Protein AF-A0A3A9S8X9-F1 (afdb_monomer_lite)

Structure (mmCIF, N/CA/C/O backbone):
data_AF-A0A3A9S8X9-F1
#
_entry.id   AF-A0A3A9S8X9-F1
#
loop_
_atom_site.group_PDB
_atom_site.id
_atom_site.type_symbol
_atom_site.label_atom_id
_atom_site.label_alt_id
_atom_site.label_comp_id
_atom_site.label_asym_id
_atom_site.label_entity_id
_atom_site.label_seq_id
_atom_site.pdbx_PDB_ins_code
_atom_site.Cartn_x
_atom_site.Cartn_y
_atom_site.Cartn_z
_atom_site.occupancy
_atom_site.B_iso_or_equiv
_atom_site.auth_seq_id
_atom_site.auth_comp_id
_atom_site.auth_asym_id
_atom_site.auth_atom_id
_atom_site.pdbx_PDB_model_num
ATOM 1 N N . MET A 1 1 ? 19.622 7.138 -13.092 1.00 56.62 1 MET A N 1
ATOM 2 C CA . MET A 1 1 ? 19.606 7.509 -11.662 1.00 56.62 1 MET A CA 1
ATOM 3 C C . MET A 1 1 ? 18.808 6.441 -10.924 1.00 56.62 1 MET A C 1
ATOM 5 O O . MET A 1 1 ? 18.015 5.788 -11.594 1.00 56.62 1 MET A O 1
ATOM 9 N N . PRO A 1 2 ? 19.057 6.185 -9.627 1.00 84.38 2 PRO A N 1
ATOM 10 C CA . PRO A 1 2 ? 18.244 5.247 -8.850 1.00 84.38 2 PRO A CA 1
ATOM 11 C C . PRO A 1 2 ? 16.787 5.722 -8.802 1.00 84.38 2 PRO A C 1
ATOM 13 O O . PRO A 1 2 ? 16.548 6.923 -8.647 1.00 84.38 2 PRO A O 1
ATOM 16 N N . PHE A 1 3 ? 15.826 4.805 -8.908 1.00 91.00 3 PHE A N 1
ATOM 17 C CA . PHE A 1 3 ? 14.393 5.116 -8.982 1.00 91.00 3 PHE A CA 1
ATOM 18 C C . PHE A 1 3 ? 13.906 6.030 -7.847 1.00 91.00 3 PHE A C 1
ATOM 20 O O . PHE A 1 3 ? 13.100 6.932 -8.076 1.00 91.00 3 PHE A O 1
ATOM 27 N N . GLY A 1 4 ? 14.423 5.850 -6.626 1.00 93.75 4 GLY A N 1
ATOM 28 C CA . GLY A 1 4 ? 14.056 6.698 -5.491 1.00 93.75 4 GLY A CA 1
ATOM 29 C C . GLY A 1 4 ? 14.434 8.169 -5.667 1.00 93.75 4 GLY A C 1
ATOM 30 O O . GLY A 1 4 ? 13.670 9.042 -5.263 1.00 93.75 4 GLY A O 1
ATOM 31 N N . THR A 1 5 ? 15.570 8.463 -6.305 1.00 94.44 5 THR A N 1
ATOM 32 C CA . THR A 1 5 ? 15.981 9.844 -6.600 1.00 94.44 5 THR A CA 1
ATOM 33 C C . THR A 1 5 ? 15.062 10.484 -7.629 1.00 94.44 5 THR A C 1
ATOM 35 O O . THR A 1 5 ? 14.655 11.631 -7.455 1.00 94.44 5 THR A O 1
ATOM 38 N N . ASP A 1 6 ? 14.698 9.741 -8.674 1.00 93.81 6 ASP A N 1
ATOM 39 C CA . ASP A 1 6 ? 13.780 10.254 -9.687 1.00 93.81 6 ASP A CA 1
ATOM 40 C C . ASP A 1 6 ? 12.398 10.526 -9.068 1.00 93.81 6 ASP A C 1
ATOM 42 O O . ASP A 1 6 ? 11.810 11.578 -9.322 1.00 93.81 6 ASP A O 1
ATOM 46 N N . LEU A 1 7 ? 11.896 9.623 -8.213 1.00 95.44 7 LEU A N 1
ATOM 47 C CA . LEU A 1 7 ? 10.608 9.789 -7.532 1.00 95.44 7 LEU A CA 1
ATOM 48 C C . LEU A 1 7 ? 10.589 11.006 -6.600 1.00 95.44 7 LEU A C 1
ATOM 50 O O . LEU A 1 7 ? 9.623 11.767 -6.623 1.00 95.44 7 LEU A O 1
ATOM 54 N N . ASP A 1 8 ? 11.644 11.208 -5.810 1.00 95.69 8 ASP A N 1
ATOM 55 C CA . ASP A 1 8 ? 11.760 12.357 -4.903 1.00 95.69 8 ASP A CA 1
ATOM 56 C C . ASP A 1 8 ? 11.786 13.682 -5.675 1.00 95.69 8 ASP A C 1
ATOM 58 O O . ASP A 1 8 ? 11.037 14.603 -5.350 1.00 95.69 8 ASP A O 1
ATOM 62 N N . ASN A 1 9 ? 12.548 13.745 -6.772 1.00 94.81 9 ASN A N 1
ATOM 63 C CA . ASN A 1 9 ? 12.603 14.923 -7.638 1.00 94.81 9 ASN A CA 1
ATOM 64 C C . ASN A 1 9 ? 11.246 15.234 -8.285 1.00 94.81 9 ASN A C 1
ATOM 66 O O . ASN A 1 9 ? 10.827 16.393 -8.308 1.00 94.81 9 ASN A O 1
ATOM 70 N N . GLN A 1 10 ? 10.544 14.214 -8.794 1.00 94.62 10 GLN A N 1
ATOM 71 C CA . GLN A 1 10 ? 9.213 14.397 -9.376 1.00 94.62 10 GLN A CA 1
ATOM 72 C C . GLN A 1 10 ? 8.204 14.863 -8.324 1.00 94.62 10 GLN A C 1
ATOM 74 O O . GLN A 1 10 ? 7.463 15.814 -8.566 1.00 94.62 10 GLN A O 1
ATOM 79 N N . PHE A 1 11 ? 8.227 14.279 -7.124 1.00 95.94 11 PHE A N 1
ATOM 80 C CA . PHE A 1 11 ? 7.335 14.695 -6.045 1.00 95.94 11 PHE A CA 1
ATOM 81 C C . PHE A 1 11 ? 7.616 16.121 -5.567 1.00 95.94 11 PHE A C 1
ATOM 83 O O . PHE A 1 11 ? 6.685 16.904 -5.352 1.00 95.94 11 PHE A O 1
ATOM 90 N N . ALA A 1 12 ? 8.888 16.503 -5.451 1.00 95.56 12 ALA A N 1
ATOM 91 C CA . ALA A 1 12 ? 9.279 17.872 -5.135 1.00 95.56 12 ALA A CA 1
ATOM 92 C C . ALA A 1 12 ? 8.795 18.862 -6.209 1.00 95.56 12 ALA A C 1
ATOM 94 O O . ALA A 1 12 ? 8.231 19.904 -5.872 1.00 95.56 12 ALA A O 1
ATOM 95 N N . ALA A 1 13 ? 8.941 18.525 -7.495 1.00 94.88 13 ALA A N 1
ATOM 96 C CA . ALA A 1 13 ? 8.456 19.354 -8.596 1.00 94.88 13 ALA A CA 1
ATOM 97 C C . ALA A 1 13 ? 6.927 19.512 -8.554 1.00 94.88 13 ALA A C 1
ATOM 99 O O . ALA A 1 13 ? 6.423 20.637 -8.544 1.00 94.88 13 ALA A O 1
ATOM 100 N N . GLU A 1 14 ? 6.190 18.408 -8.427 1.00 95.44 14 GLU A N 1
ATOM 101 C CA . GLU A 1 14 ? 4.726 18.403 -8.350 1.00 95.44 14 GLU A CA 1
ATOM 102 C C . GLU A 1 14 ? 4.205 19.206 -7.151 1.00 95.44 14 GLU A C 1
ATOM 104 O O . GLU A 1 14 ? 3.240 19.967 -7.269 1.00 95.44 14 GLU A O 1
ATOM 109 N N . THR A 1 15 ? 4.863 19.095 -5.995 1.00 94.94 15 THR A N 1
ATOM 110 C CA . THR A 1 15 ? 4.429 19.780 -4.770 1.00 94.94 15 THR A CA 1
ATOM 111 C C . THR A 1 15 ? 4.855 21.244 -4.688 1.00 94.94 15 THR A C 1
ATOM 113 O O . THR A 1 15 ? 4.161 22.027 -4.038 1.00 94.94 15 THR A O 1
ATOM 116 N N . SER A 1 16 ? 5.920 21.651 -5.388 1.00 92.50 16 SER A N 1
ATOM 117 C CA . SER A 1 16 ? 6.370 23.053 -5.456 1.00 92.50 16 SER A CA 1
ATOM 118 C C . SER A 1 16 ? 5.320 23.997 -6.055 1.00 92.50 16 SER A C 1
ATOM 120 O O . SER A 1 16 ? 5.270 25.179 -5.720 1.00 92.50 16 SER A O 1
ATOM 122 N N . SER A 1 17 ? 4.442 23.454 -6.902 1.00 86.19 17 SER A N 1
ATOM 123 C CA . SER A 1 17 ? 3.351 24.181 -7.554 1.00 86.19 17 SER A CA 1
ATOM 124 C C . SER A 1 17 ? 2.089 24.314 -6.689 1.00 86.19 17 SER A C 1
ATOM 126 O O . SER A 1 17 ? 1.151 25.029 -7.054 1.00 86.19 17 SER A O 1
ATOM 128 N N . ILE A 1 18 ? 2.029 23.633 -5.536 1.00 89.88 18 ILE A N 1
ATOM 129 C CA . ILE A 1 18 ? 0.821 23.595 -4.711 1.00 89.88 18 ILE A CA 1
ATOM 130 C C . ILE A 1 18 ? 0.651 24.920 -3.966 1.00 89.88 18 ILE A C 1
ATOM 132 O O . ILE A 1 18 ? 1.405 25.261 -3.058 1.00 89.88 18 ILE A O 1
ATOM 136 N N . THR A 1 19 ? -0.430 25.625 -4.292 1.00 81.56 19 THR A N 1
ATOM 137 C CA . THR A 1 19 ? -0.820 26.878 -3.639 1.00 81.56 19 THR A CA 1
ATOM 138 C C . THR A 1 19 ? -2.080 26.722 -2.772 1.00 81.56 19 THR A C 1
ATOM 140 O O . THR A 1 19 ? -2.885 25.786 -2.912 1.00 81.56 19 THR A O 1
ATOM 143 N N . GLY A 1 20 ? -2.256 27.666 -1.842 1.00 84.19 20 GLY A N 1
ATOM 144 C CA . GLY A 1 20 ? -3.419 27.753 -0.956 1.00 84.19 20 GLY A CA 1
ATOM 145 C C . GLY A 1 20 ? -3.453 26.685 0.141 1.00 84.19 20 GLY A C 1
ATOM 146 O O . GLY A 1 20 ? -2.426 26.170 0.579 1.00 84.19 20 GLY A O 1
ATOM 147 N N . THR A 1 21 ? -4.654 26.352 0.629 1.00 85.62 21 THR A N 1
ATOM 148 C CA . THR A 1 21 ? -4.808 25.309 1.653 1.00 85.62 21 THR A CA 1
ATOM 149 C C . THR A 1 21 ? -4.432 23.943 1.084 1.00 85.62 21 THR A C 1
ATOM 151 O O . THR A 1 21 ? -5.010 23.492 0.089 1.00 85.62 21 THR A O 1
ATOM 154 N N . VAL A 1 22 ? -3.480 23.280 1.743 1.00 89.75 22 VAL A N 1
ATOM 155 C CA . VAL A 1 22 ? -3.038 21.924 1.409 1.00 89.75 22 VAL A CA 1
ATOM 156 C C . VAL A 1 22 ? -3.773 20.895 2.257 1.00 89.75 22 VAL A C 1
ATOM 158 O O . VAL A 1 22 ? -4.028 21.100 3.449 1.00 89.75 22 VAL A O 1
ATOM 161 N N . ASN A 1 23 ? -4.158 19.802 1.607 1.00 90.12 23 ASN A N 1
ATOM 162 C CA . ASN A 1 23 ? -4.849 18.668 2.197 1.00 90.12 23 ASN A CA 1
ATOM 163 C C . ASN A 1 23 ? -4.274 17.351 1.644 1.00 90.12 23 ASN A C 1
ATOM 165 O O . ASN A 1 23 ? -3.490 17.351 0.696 1.00 90.12 23 ASN A O 1
ATOM 169 N N . GLU A 1 24 ? -4.694 16.237 2.245 1.00 90.81 24 GLU A N 1
ATOM 170 C CA . GLU A 1 24 ? -4.298 14.869 1.874 1.00 90.81 24 GLU A CA 1
ATOM 171 C C . GLU A 1 24 ? -4.508 14.576 0.384 1.00 90.81 24 GLU A C 1
ATOM 173 O O . GLU A 1 24 ? -3.632 14.009 -0.261 1.00 90.81 24 GLU A O 1
ATOM 178 N N . GLN A 1 25 ? -5.630 15.026 -0.184 1.00 91.38 25 GLN A N 1
ATOM 179 C CA . GLN A 1 25 ? -5.967 14.770 -1.581 1.00 91.38 25 GLN A CA 1
ATOM 180 C C . GLN A 1 25 ? -4.977 15.424 -2.554 1.00 91.38 25 GLN A C 1
ATOM 182 O O . GLN A 1 25 ? -4.513 14.751 -3.467 1.00 91.38 25 GLN A O 1
ATOM 187 N N . LYS A 1 26 ? -4.626 16.703 -2.356 1.00 94.38 26 LYS A N 1
ATOM 188 C CA . LYS A 1 26 ? -3.677 17.407 -3.237 1.00 94.38 26 LYS A CA 1
ATOM 189 C C . LYS A 1 26 ? -2.300 16.741 -3.249 1.00 94.38 26 LYS A C 1
ATOM 191 O O . LYS A 1 26 ? -1.672 16.651 -4.298 1.00 94.38 26 LYS A O 1
ATOM 196 N N . LEU A 1 27 ? -1.835 16.284 -2.085 1.00 95.06 27 LEU A N 1
ATOM 197 C CA . LEU A 1 27 ? -0.535 15.620 -1.950 1.00 95.06 27 LEU A CA 1
ATOM 198 C C . LEU A 1 27 ? -0.560 14.207 -2.537 1.00 95.06 27 LEU A C 1
ATOM 200 O O . LEU A 1 27 ? 0.391 13.807 -3.200 1.00 95.06 27 LEU A O 1
ATOM 204 N N . PHE A 1 28 ? -1.672 13.488 -2.380 1.00 94.19 28 PHE A N 1
ATOM 205 C CA . PHE A 1 28 ? -1.874 12.214 -3.060 1.00 94.19 28 PHE A CA 1
ATOM 206 C C . PHE A 1 28 ? -1.858 12.363 -4.586 1.00 94.19 28 PHE A C 1
ATOM 208 O O . PHE A 1 28 ? -1.171 11.610 -5.264 1.00 94.19 28 PHE A O 1
ATOM 215 N N . GLU A 1 29 ? -2.566 13.354 -5.130 1.00 92.75 29 GLU A N 1
ATOM 216 C CA . GLU A 1 29 ? -2.578 13.625 -6.572 1.00 92.75 29 GLU A CA 1
ATOM 217 C C . GLU A 1 29 ? -1.191 14.038 -7.091 1.00 92.75 29 GLU A C 1
ATOM 219 O O . GLU A 1 29 ? -0.826 13.682 -8.206 1.00 92.75 29 GLU A O 1
ATOM 224 N N . ALA A 1 30 ? -0.394 14.751 -6.288 1.00 95.38 30 ALA A N 1
ATOM 225 C CA . ALA A 1 30 ? 1.002 15.033 -6.617 1.00 95.38 30 ALA A CA 1
ATOM 226 C C . ALA A 1 30 ? 1.855 13.752 -6.666 1.00 95.38 30 ALA A C 1
ATOM 228 O O . ALA A 1 30 ? 2.632 13.577 -7.602 1.00 95.38 30 ALA A O 1
ATOM 229 N N . LEU A 1 31 ? 1.685 12.831 -5.709 1.00 95.25 31 LEU A N 1
ATOM 230 C CA . LEU A 1 31 ? 2.373 11.533 -5.714 1.00 95.25 31 LEU A CA 1
ATOM 231 C C . LEU A 1 31 ? 1.985 10.688 -6.940 1.00 95.25 31 LEU A C 1
ATOM 233 O O . LEU A 1 31 ? 2.857 10.165 -7.625 1.00 95.25 31 LEU A O 1
ATOM 237 N N . ASP A 1 32 ? 0.693 10.605 -7.249 1.00 92.31 32 ASP A N 1
ATOM 238 C CA . ASP A 1 32 ? 0.144 9.907 -8.421 1.00 92.31 32 ASP A CA 1
ATOM 239 C C . ASP A 1 32 ? 0.730 10.442 -9.746 1.00 92.31 32 ASP A C 1
ATOM 241 O O . ASP A 1 32 ? 1.231 9.673 -10.576 1.00 92.31 32 ASP A O 1
ATOM 245 N N . ARG A 1 33 ? 0.783 11.773 -9.907 1.00 92.56 33 ARG A N 1
ATOM 246 C CA . ARG A 1 33 ? 1.443 12.409 -11.060 1.00 92.56 33 ARG A CA 1
ATOM 247 C C . ARG A 1 33 ? 2.949 12.172 -11.088 1.00 92.56 33 ARG A C 1
ATOM 249 O O . ARG A 1 33 ? 3.491 11.930 -12.161 1.00 92.56 33 ARG A O 1
ATOM 256 N N . SER A 1 34 ? 3.611 12.144 -9.930 1.00 93.88 34 SER A N 1
ATOM 257 C CA . SER A 1 34 ? 5.047 11.840 -9.850 1.00 93.88 34 SER A CA 1
ATOM 258 C C . SER A 1 34 ? 5.356 10.477 -10.467 1.00 93.88 34 SER A C 1
ATOM 260 O O . SER A 1 34 ? 6.220 10.376 -11.333 1.00 93.88 34 SER A O 1
ATOM 262 N N . PHE A 1 35 ? 4.599 9.437 -10.103 1.00 92.69 35 PHE A N 1
ATOM 263 C CA . PHE A 1 35 ? 4.757 8.105 -10.696 1.00 92.69 35 PHE A CA 1
ATOM 264 C C . PHE A 1 35 ? 4.401 8.059 -12.184 1.00 92.69 35 PHE A C 1
ATOM 266 O O . PHE A 1 35 ? 5.051 7.340 -12.944 1.00 92.69 35 PHE A O 1
ATOM 273 N N . SER A 1 36 ? 3.397 8.829 -12.609 1.00 89.00 36 SER A N 1
ATOM 274 C CA . SER A 1 36 ? 3.022 8.933 -14.023 1.00 89.00 36 SER A CA 1
ATOM 275 C C . SER A 1 36 ? 4.149 9.546 -14.860 1.00 89.00 36 SER A C 1
ATOM 277 O O . SER A 1 36 ? 4.469 9.033 -15.930 1.00 89.00 36 SER A O 1
ATOM 279 N N . ASN A 1 37 ? 4.803 10.592 -14.349 1.00 88.31 37 ASN A N 1
ATOM 280 C CA . ASN A 1 37 ? 5.928 11.241 -15.022 1.00 88.31 37 ASN A CA 1
ATOM 281 C C . ASN A 1 37 ? 7.162 10.328 -15.073 1.00 88.31 37 ASN A C 1
ATOM 283 O O . ASN A 1 37 ? 7.868 10.312 -16.082 1.00 88.31 37 ASN A O 1
ATOM 287 N N . LEU A 1 38 ? 7.401 9.520 -14.029 1.00 85.81 38 LEU A N 1
ATOM 288 C CA . LEU A 1 38 ? 8.499 8.544 -14.009 1.00 85.81 38 LEU A CA 1
ATOM 289 C C . LEU A 1 38 ? 8.420 7.524 -15.138 1.00 85.81 38 LEU A C 1
ATOM 291 O O . LEU A 1 38 ? 9.462 7.135 -15.663 1.00 85.81 38 LEU A O 1
ATOM 295 N N . ALA A 1 39 ? 7.211 7.125 -15.535 1.00 73.75 39 ALA A N 1
ATOM 296 C CA . ALA A 1 39 ? 7.008 6.149 -16.601 1.00 73.75 39 ALA A CA 1
ATOM 297 C C . ALA A 1 39 ? 7.667 6.561 -17.931 1.00 73.75 39 ALA A C 1
ATOM 299 O O . ALA A 1 39 ? 8.005 5.695 -18.734 1.00 73.75 39 ALA A O 1
ATOM 300 N N . ALA A 1 40 ? 7.865 7.864 -18.161 1.00 72.50 40 ALA A N 1
ATOM 301 C CA . ALA A 1 40 ? 8.489 8.389 -19.372 1.00 72.50 40 ALA A CA 1
ATOM 302 C C . ALA A 1 40 ? 10.019 8.539 -19.279 1.00 72.50 40 ALA A C 1
ATOM 304 O O . ALA A 1 40 ? 10.672 8.651 -20.316 1.00 72.50 40 ALA A O 1
ATOM 305 N N . ILE A 1 41 ? 10.592 8.585 -18.070 1.00 71.25 41 ILE A N 1
ATOM 306 C CA . ILE A 1 41 ? 11.982 9.034 -17.856 1.00 71.25 41 ILE A CA 1
ATOM 307 C C . ILE A 1 41 ? 12.866 8.039 -17.099 1.00 71.25 41 ILE A C 1
ATOM 309 O O . ILE A 1 41 ? 14.088 8.102 -17.226 1.00 71.25 41 ILE A O 1
ATOM 313 N N . SER A 1 42 ? 12.284 7.139 -16.304 1.00 69.25 42 SER A N 1
ATOM 314 C CA . SER A 1 42 ? 13.044 6.196 -15.484 1.00 69.25 42 SER A CA 1
ATOM 315 C C . SER A 1 42 ? 13.307 4.895 -16.254 1.00 69.25 42 SER A C 1
ATOM 317 O O . SER A 1 42 ? 12.422 4.426 -16.974 1.00 69.25 42 SER A O 1
ATOM 319 N N . PRO A 1 43 ? 14.489 4.262 -16.102 1.00 61.44 43 PRO A N 1
ATOM 320 C CA . PRO A 1 43 ? 14.712 2.909 -16.622 1.00 61.44 43 PRO A CA 1
ATOM 321 C C . PRO A 1 43 ? 13.757 1.888 -15.982 1.00 61.44 43 PRO A C 1
ATOM 323 O O . PRO A 1 43 ? 13.391 0.894 -16.613 1.00 61.44 43 PRO A O 1
ATOM 326 N N . THR A 1 44 ? 13.324 2.155 -14.749 1.00 70.44 44 THR A N 1
ATOM 327 C CA . THR A 1 44 ? 12.303 1.392 -14.037 1.00 70.44 44 THR A CA 1
ATOM 328 C C . THR A 1 44 ? 10.944 1.720 -14.636 1.00 70.44 44 THR A C 1
ATOM 330 O O . THR A 1 44 ? 10.391 2.806 -14.441 1.00 70.44 44 THR A O 1
ATOM 333 N N . LYS A 1 45 ? 10.391 0.774 -15.394 1.00 79.69 45 LYS A N 1
ATOM 334 C CA . LYS A 1 45 ? 9.109 0.975 -16.063 1.00 79.69 45 LYS A CA 1
ATOM 335 C C . LYS A 1 45 ? 7.979 1.018 -15.030 1.00 79.69 45 LYS A C 1
ATOM 337 O O . LYS A 1 45 ? 7.840 0.102 -14.222 1.00 79.69 45 LYS A O 1
ATOM 342 N N . CYS A 1 46 ? 7.156 2.060 -15.102 1.00 82.69 46 CYS A N 1
ATOM 343 C CA . CYS A 1 46 ? 6.014 2.278 -14.220 1.00 82.69 46 CYS A CA 1
ATOM 344 C C . CYS A 1 46 ? 4.712 2.340 -15.033 1.00 82.69 46 CYS A C 1
ATOM 346 O O . CYS A 1 46 ? 4.692 2.890 -16.136 1.00 82.69 46 CYS A O 1
ATOM 348 N N . LYS A 1 47 ? 3.611 1.811 -14.497 1.00 84.12 47 LYS A N 1
ATOM 349 C CA . LYS A 1 47 ? 2.267 1.953 -15.066 1.00 84.12 47 LYS A CA 1
ATOM 350 C C . LYS A 1 47 ? 1.279 2.340 -13.975 1.00 84.12 47 LYS A C 1
ATOM 352 O O . LYS A 1 47 ? 1.162 1.646 -12.971 1.00 84.12 47 LYS A O 1
ATOM 357 N N . VAL A 1 48 ? 0.546 3.423 -14.214 1.00 83.94 48 VAL A N 1
ATOM 358 C CA . VAL A 1 48 ? -0.543 3.884 -13.350 1.00 83.94 48 VAL A CA 1
ATOM 359 C C . VAL A 1 48 ? -1.878 3.430 -13.939 1.00 83.94 48 VAL A C 1
ATOM 361 O O . VAL A 1 48 ? -2.115 3.577 -15.141 1.00 83.94 48 VAL A O 1
ATOM 364 N N . ILE A 1 49 ? -2.733 2.857 -13.095 1.00 80.19 49 ILE A N 1
ATOM 365 C CA . ILE A 1 49 ? -4.090 2.412 -13.425 1.00 80.19 49 ILE A CA 1
ATOM 366 C C . ILE A 1 49 ? -5.043 3.045 -12.419 1.00 80.19 49 ILE A C 1
ATOM 368 O O . ILE A 1 49 ? -4.866 2.900 -11.210 1.00 80.19 49 ILE A O 1
ATOM 372 N N . HIS A 1 50 ? -6.081 3.720 -12.897 1.00 78.19 50 HIS A N 1
ATOM 373 C CA . HIS A 1 50 ? -7.105 4.286 -12.024 1.00 78.19 50 HIS A CA 1
ATOM 374 C C . HIS A 1 50 ? -8.272 3.309 -11.899 1.00 78.19 50 HIS A C 1
ATOM 376 O O . HIS A 1 50 ? -8.887 2.928 -12.891 1.00 78.19 50 HIS A O 1
ATOM 382 N N . GLY A 1 51 ? -8.553 2.886 -10.668 1.00 66.69 51 GLY A N 1
ATOM 383 C CA . GLY A 1 51 ? -9.576 1.894 -10.362 1.00 66.69 51 GLY A CA 1
ATOM 384 C C . GLY A 1 51 ? -10.923 2.505 -9.973 1.00 66.69 51 GLY A C 1
ATOM 385 O O . GLY A 1 51 ? -11.116 3.721 -9.904 1.00 66.69 51 GLY A O 1
ATOM 386 N N . ALA A 1 52 ? -11.878 1.629 -9.662 1.00 64.19 52 ALA A N 1
ATOM 387 C CA . ALA A 1 52 ? -13.172 2.009 -9.107 1.00 64.19 52 ALA A CA 1
ATOM 388 C C . ALA A 1 52 ? -13.155 1.937 -7.570 1.00 64.19 52 ALA A C 1
ATOM 390 O O . ALA A 1 52 ? -12.728 0.930 -6.996 1.00 64.19 52 ALA A O 1
ATOM 391 N N . ARG A 1 53 ? -13.714 2.957 -6.900 1.00 67.00 53 ARG A N 1
ATOM 392 C CA . AR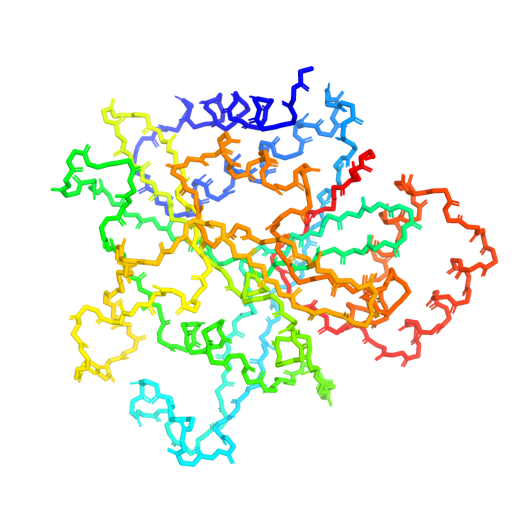G A 1 53 ? -13.892 2.996 -5.435 1.00 67.00 53 ARG A CA 1
ATOM 393 C C . ARG A 1 53 ? -14.882 1.929 -4.971 1.00 67.00 53 ARG A C 1
ATOM 395 O O . ARG A 1 53 ? -16.075 2.189 -4.829 1.00 67.00 53 ARG A O 1
ATOM 402 N N . ASN A 1 54 ? -14.403 0.710 -4.748 1.00 71.06 54 ASN A N 1
ATOM 403 C CA . ASN A 1 54 ? -15.207 -0.349 -4.153 1.00 71.06 54 ASN A CA 1
ATOM 404 C C . ASN A 1 54 ? -14.880 -0.482 -2.666 1.00 71.06 54 ASN A C 1
ATOM 406 O O . ASN A 1 54 ? -13.754 -0.255 -2.218 1.00 71.06 54 ASN A O 1
ATOM 410 N N . LEU A 1 55 ? -15.878 -0.895 -1.898 1.00 87.44 55 LEU A N 1
ATOM 411 C CA . LEU A 1 55 ? -15.702 -1.180 -0.484 1.00 87.44 55 LEU A CA 1
ATOM 412 C C . LEU A 1 55 ? -15.453 -2.673 -0.296 1.00 87.44 55 LEU A C 1
ATOM 414 O O . LEU A 1 55 ? -16.120 -3.501 -0.921 1.00 87.44 55 LEU A O 1
ATOM 418 N N . VAL A 1 56 ? -14.530 -3.000 0.597 1.00 91.31 56 VAL A N 1
ATOM 419 C CA . VAL A 1 56 ? -14.361 -4.349 1.127 1.00 91.31 56 VAL A CA 1
ATOM 420 C C . VAL A 1 56 ? -15.198 -4.504 2.388 1.00 91.31 56 VAL A C 1
ATOM 422 O O . VAL A 1 56 ? -15.430 -3.538 3.117 1.00 91.31 56 VAL A O 1
ATOM 425 N N . LYS A 1 57 ? -15.681 -5.718 2.638 1.00 93.81 57 LYS A N 1
ATOM 426 C CA . LYS A 1 57 ? -16.491 -6.076 3.801 1.00 93.81 57 LYS A CA 1
ATOM 427 C C . LYS A 1 57 ? -15.719 -7.048 4.681 1.00 93.81 57 LYS A C 1
ATOM 429 O O . LYS A 1 57 ? -15.225 -8.051 4.191 1.00 93.81 57 LYS A O 1
ATOM 434 N N . PHE A 1 58 ? -15.648 -6.793 5.978 1.00 94.25 58 PHE A N 1
ATOM 435 C CA . PHE A 1 58 ? -14.954 -7.670 6.925 1.00 94.25 58 PHE A CA 1
ATOM 436 C C . PHE A 1 58 ? -15.630 -7.620 8.293 1.00 94.25 58 PHE A C 1
ATOM 438 O O . PHE A 1 58 ? -16.401 -6.705 8.592 1.00 94.25 58 PHE A O 1
ATOM 445 N N . SER A 1 59 ? -15.381 -8.634 9.114 1.00 92.69 59 SER A N 1
ATOM 446 C CA . SER A 1 59 ? -15.952 -8.778 10.453 1.00 92.69 59 SER A CA 1
ATOM 447 C C . SER A 1 59 ? -14.911 -9.344 11.410 1.00 92.69 59 SER A C 1
ATOM 449 O O . SER A 1 59 ? -13.984 -10.039 10.990 1.00 92.69 59 SER A O 1
ATOM 451 N N . GLU A 1 60 ? -15.100 -9.105 12.703 1.00 89.19 60 GLU A N 1
ATOM 452 C CA . GLU A 1 60 ? -14.370 -9.831 13.742 1.00 89.19 60 GLU A CA 1
ATOM 453 C C . GLU A 1 60 ? -14.690 -11.328 13.611 1.00 89.19 60 GLU A C 1
ATOM 455 O O . GLU A 1 60 ? -15.856 -11.703 13.455 1.00 89.19 60 GLU A O 1
ATOM 460 N N . LYS A 1 61 ? -13.670 -12.192 13.653 1.00 77.88 61 LYS A N 1
ATOM 461 C CA . LYS A 1 61 ? -13.868 -13.654 13.664 1.00 77.88 61 LYS A CA 1
ATOM 462 C C . LYS A 1 61 ? -13.544 -14.302 15.007 1.00 77.88 61 LYS A C 1
ATOM 464 O O . LYS A 1 61 ? -13.886 -15.462 15.212 1.00 77.88 61 LYS A O 1
ATOM 469 N N . SER A 1 62 ? -12.918 -13.570 15.927 1.00 72.62 62 SER A N 1
ATOM 470 C CA . SER A 1 62 ? -12.597 -14.065 17.264 1.00 72.62 62 SER A CA 1
ATOM 471 C C . SER A 1 62 ? -12.636 -12.945 18.311 1.00 72.62 62 SER A C 1
ATOM 473 O O . SER A 1 62 ? -12.383 -11.782 17.984 1.00 72.62 62 SER A O 1
ATOM 475 N N . PRO A 1 63 ? -12.855 -13.281 19.597 1.00 72.88 63 PRO A N 1
ATOM 476 C CA . PRO A 1 63 ? -12.729 -12.327 20.701 1.00 72.88 63 PRO A CA 1
ATOM 477 C C . PRO A 1 63 ? -11.336 -11.693 20.830 1.00 72.88 63 PRO A C 1
ATOM 479 O O . PRO A 1 63 ? -11.213 -10.636 21.441 1.00 72.88 63 PRO A O 1
ATOM 482 N N . SER A 1 64 ? -10.298 -12.320 20.263 1.00 72.81 64 SER A N 1
ATOM 483 C CA . SER A 1 64 ? -8.932 -11.786 20.211 1.00 72.81 64 SER A CA 1
ATOM 484 C C . SER A 1 64 ? -8.716 -10.746 19.105 1.00 72.81 64 SER A C 1
ATOM 486 O O . SER A 1 64 ? -7.708 -10.047 19.122 1.00 72.81 64 SER A O 1
ATOM 488 N N . GLN A 1 65 ? -9.654 -10.605 18.165 1.00 75.94 65 GLN A N 1
ATOM 489 C CA . GLN A 1 65 ? -9.588 -9.661 17.050 1.00 75.94 65 GLN A CA 1
ATOM 490 C C . GLN A 1 65 ? -10.742 -8.657 17.126 1.00 75.94 65 GLN A C 1
ATOM 492 O O . GLN A 1 65 ? -11.579 -8.594 16.229 1.00 75.94 65 GLN A O 1
ATOM 497 N N . GLN A 1 66 ? -10.794 -7.860 18.195 1.00 86.62 66 GLN A N 1
ATOM 498 C CA . GLN A 1 66 ? -11.834 -6.840 18.351 1.00 86.62 66 GLN A CA 1
ATOM 499 C C . GLN A 1 66 ? -11.523 -5.574 17.551 1.00 86.62 66 GLN A C 1
ATOM 501 O O . GLN A 1 66 ? -10.439 -4.998 17.654 1.00 86.62 66 GLN A O 1
ATOM 506 N N . PHE A 1 67 ? -12.515 -5.089 16.818 1.00 91.31 67 PHE A N 1
ATOM 507 C CA . PHE A 1 67 ? -12.563 -3.761 16.257 1.00 91.31 67 PHE A CA 1
ATOM 508 C C . PHE A 1 67 ? -12.294 -2.722 17.329 1.00 91.31 67 PHE A C 1
ATOM 510 O O . PHE A 1 67 ? -12.841 -2.725 18.442 1.00 91.31 67 PHE A O 1
ATOM 517 N N . TYR A 1 68 ? -11.470 -1.761 16.934 1.00 90.19 68 TYR A N 1
ATOM 518 C CA . TYR A 1 68 ? -11.122 -0.654 17.795 1.00 90.19 68 TYR A CA 1
ATOM 519 C C . TYR A 1 68 ? -12.294 0.319 17.985 1.00 90.19 68 TYR A C 1
ATOM 521 O O . TYR A 1 68 ? -12.395 0.947 19.039 1.00 90.19 68 TYR A O 1
ATOM 529 N N . TYR A 1 69 ? -13.203 0.422 17.006 1.00 91.25 69 TYR A N 1
ATOM 530 C CA . TYR A 1 69 ? -14.447 1.172 17.162 1.00 91.25 69 TYR A CA 1
ATOM 531 C C . TYR A 1 69 ? -15.513 0.294 17.827 1.00 91.25 69 TYR A C 1
ATOM 533 O O . TYR A 1 69 ? -16.075 -0.603 17.205 1.00 91.25 69 TYR A O 1
ATOM 541 N N . ALA A 1 70 ? -15.849 0.584 19.086 1.00 89.12 70 ALA A N 1
ATOM 542 C CA . ALA A 1 70 ? -16.770 -0.243 19.869 1.00 89.12 70 ALA A CA 1
ATOM 543 C C . ALA A 1 70 ? -18.152 -0.451 19.212 1.00 89.12 70 ALA A C 1
ATOM 545 O O . ALA A 1 70 ? -18.759 -1.502 19.400 1.00 89.12 70 ALA A O 1
ATOM 546 N N . LYS A 1 71 ? -18.646 0.512 18.416 1.00 91.50 71 LYS A N 1
ATOM 547 C CA . LYS A 1 71 ? -19.950 0.394 17.731 1.00 91.50 71 LYS A CA 1
ATOM 548 C C . LYS A 1 71 ? -19.963 -0.621 16.584 1.00 91.50 71 LYS A C 1
ATOM 550 O O . LYS A 1 71 ? -21.054 -1.013 16.156 1.00 91.50 71 LYS A O 1
ATOM 555 N N . ASP A 1 72 ? -18.791 -1.013 16.097 1.00 93.44 72 ASP A N 1
ATOM 556 C CA . ASP A 1 72 ? -18.630 -1.960 14.996 1.00 93.44 72 ASP A CA 1
ATOM 557 C C . ASP A 1 72 ? -18.526 -3.414 15.475 1.00 93.44 72 ASP A C 1
ATOM 559 O O . ASP A 1 72 ? -18.696 -4.327 14.670 1.00 93.44 72 ASP A O 1
ATOM 563 N N . ARG A 1 73 ? -18.278 -3.642 16.773 1.00 90.12 73 ARG A N 1
ATOM 564 C CA . ARG A 1 73 ? -18.091 -4.981 17.353 1.00 90.12 73 ARG A CA 1
ATOM 565 C C . ARG A 1 73 ? -19.252 -5.918 17.023 1.00 90.12 73 ARG A C 1
ATOM 567 O O . ARG A 1 73 ? -20.417 -5.519 17.101 1.00 90.12 73 ARG A O 1
ATOM 574 N N . GLY A 1 74 ? -18.924 -7.153 16.648 1.00 87.69 74 GLY A N 1
ATOM 575 C CA . GLY A 1 74 ? -19.883 -8.181 16.240 1.00 87.69 74 GLY A CA 1
ATOM 576 C C . GLY A 1 74 ? -20.617 -7.915 14.919 1.00 87.69 74 GLY A C 1
ATOM 577 O O . GLY A 1 74 ? -21.572 -8.624 14.611 1.00 87.69 74 GLY A O 1
ATOM 578 N N . LYS A 1 75 ? -20.223 -6.902 14.133 1.00 91.50 75 LYS A N 1
ATOM 579 C CA . LYS A 1 75 ? -20.870 -6.557 12.855 1.00 91.50 75 LYS A CA 1
ATOM 580 C C . LYS A 1 75 ? -19.929 -6.780 11.678 1.00 91.50 75 LYS A C 1
ATOM 582 O O . LYS A 1 75 ? -18.712 -6.769 11.817 1.00 91.50 75 LYS A O 1
ATOM 587 N N . ALA A 1 76 ? -20.503 -6.920 10.488 1.00 92.88 76 ALA A N 1
ATOM 588 C CA . ALA A 1 76 ? -19.748 -6.728 9.258 1.00 92.88 76 ALA A CA 1
ATOM 589 C C . ALA A 1 76 ? -19.666 -5.227 8.949 1.00 92.88 76 ALA A C 1
ATOM 591 O O . ALA A 1 76 ? -20.694 -4.552 8.854 1.00 92.88 76 ALA A O 1
ATOM 592 N N . VAL A 1 77 ? -18.453 -4.710 8.776 1.00 94.44 77 VAL A N 1
ATOM 593 C CA . VAL A 1 77 ? -18.198 -3.317 8.396 1.00 94.44 77 VAL A CA 1
ATOM 594 C C . VAL A 1 77 ? -17.699 -3.232 6.966 1.00 94.44 77 VAL A C 1
ATOM 596 O O . VAL A 1 77 ? -17.285 -4.231 6.382 1.00 94.44 77 VAL A O 1
ATOM 599 N N . LYS A 1 78 ? -17.763 -2.024 6.400 1.00 92.94 78 LYS A N 1
ATOM 600 C CA . LYS A 1 78 ? -17.264 -1.724 5.062 1.00 92.94 78 LYS A CA 1
ATOM 601 C C . LYS A 1 78 ? -16.371 -0.487 5.086 1.00 92.94 78 LYS A C 1
ATOM 603 O O . LYS A 1 78 ? -16.738 0.512 5.712 1.00 92.94 78 LYS A O 1
ATOM 608 N N . CYS A 1 79 ? -15.243 -0.549 4.390 1.00 91.56 79 CYS A N 1
ATOM 609 C CA . CYS A 1 79 ? -14.412 0.603 4.036 1.00 91.56 79 CYS A CA 1
ATOM 610 C C . CYS A 1 79 ? -13.684 0.337 2.712 1.00 91.56 79 CYS A C 1
ATOM 612 O O . CYS A 1 79 ? -13.808 -0.747 2.143 1.00 91.56 79 CYS A O 1
ATOM 614 N N . GLU A 1 80 ? -12.990 1.342 2.185 1.00 89.19 80 GLU A N 1
ATOM 615 C CA . GLU A 1 80 ? -12.071 1.150 1.058 1.00 89.19 80 GLU A CA 1
ATOM 616 C C . GLU A 1 80 ? -10.899 0.254 1.504 1.00 89.19 80 GLU A C 1
ATOM 618 O O . GLU A 1 80 ? -10.613 0.158 2.697 1.00 89.19 80 GLU A O 1
ATOM 623 N N . LEU A 1 81 ? -10.256 -0.459 0.574 1.00 89.19 81 LEU A N 1
ATOM 624 C CA . LEU A 1 81 ? -9.097 -1.291 0.921 1.00 89.19 81 LEU A CA 1
ATOM 625 C C . LEU A 1 81 ? -7.863 -0.417 1.168 1.00 89.19 81 LEU A C 1
ATOM 627 O O . LEU A 1 81 ? -7.209 -0.567 2.194 1.00 89.19 81 LEU A O 1
ATOM 631 N N . ALA A 1 82 ? -7.578 0.500 0.244 1.00 90.31 82 ALA A N 1
ATOM 632 C CA . ALA A 1 82 ? -6.533 1.511 0.342 1.00 90.31 82 ALA A CA 1
ATOM 633 C C . ALA A 1 82 ? -6.738 2.594 -0.732 1.00 90.31 82 ALA A C 1
ATOM 635 O O . ALA A 1 82 ? -7.417 2.361 -1.738 1.00 90.31 82 ALA A O 1
ATOM 636 N N . ASP A 1 83 ? -6.100 3.752 -0.548 1.00 90.69 83 ASP A N 1
ATOM 637 C CA . ASP A 1 83 ? -6.010 4.783 -1.588 1.00 90.69 83 ASP A CA 1
ATOM 638 C C . ASP A 1 83 ? -5.144 4.310 -2.767 1.00 90.69 83 ASP A C 1
ATOM 640 O O . ASP A 1 83 ? -5.472 4.552 -3.929 1.00 90.69 83 ASP A O 1
ATOM 644 N N . LEU A 1 84 ? -4.041 3.619 -2.475 1.00 92.31 84 LEU A N 1
ATOM 645 C CA . LEU A 1 84 ? -3.051 3.218 -3.463 1.00 92.31 84 LEU A CA 1
ATOM 646 C C . LEU A 1 84 ? -2.695 1.733 -3.324 1.00 92.31 84 LEU A C 1
ATOM 648 O O . LEU A 1 84 ? -2.336 1.273 -2.243 1.00 92.31 84 LEU A O 1
ATOM 652 N N . LEU A 1 85 ? -2.757 0.997 -4.431 1.00 93.75 85 LEU A N 1
ATOM 653 C CA . LEU A 1 85 ? -2.212 -0.350 -4.559 1.00 93.75 85 LEU A CA 1
ATOM 654 C C . LEU A 1 85 ? -0.848 -0.269 -5.249 1.00 93.75 85 LEU A C 1
ATOM 656 O O . LEU A 1 85 ? -0.754 0.099 -6.415 1.00 93.75 85 LEU A O 1
ATOM 660 N N . LEU A 1 86 ? 0.215 -0.605 -4.534 1.00 95.38 86 LEU A N 1
ATOM 661 C CA . LEU A 1 86 ? 1.568 -0.668 -5.079 1.00 95.38 86 LEU A CA 1
ATOM 662 C C . LEU A 1 86 ? 1.912 -2.107 -5.412 1.00 95.38 86 LEU A C 1
ATOM 664 O O . LEU A 1 86 ? 1.745 -2.999 -4.576 1.00 95.38 86 LEU A O 1
ATOM 668 N N . ILE A 1 87 ? 2.400 -2.301 -6.631 1.00 95.62 87 ILE A N 1
ATOM 669 C CA . ILE A 1 87 ? 2.834 -3.589 -7.144 1.00 95.62 87 ILE A CA 1
ATOM 670 C C . ILE A 1 87 ? 4.247 -3.413 -7.687 1.00 95.62 87 ILE A C 1
ATOM 672 O O . ILE A 1 87 ? 4.440 -2.726 -8.686 1.00 95.62 87 ILE A O 1
ATOM 676 N N . THR A 1 88 ? 5.238 -4.029 -7.053 1.00 95.25 88 THR A N 1
ATOM 677 C CA . THR A 1 88 ? 6.575 -4.160 -7.648 1.00 95.25 88 THR A CA 1
ATOM 678 C C . THR A 1 88 ? 6.724 -5.568 -8.203 1.00 95.25 88 THR A C 1
ATOM 680 O O . THR A 1 88 ? 6.259 -6.526 -7.589 1.00 95.25 88 THR A O 1
ATOM 683 N N . VAL A 1 89 ? 7.308 -5.707 -9.388 1.00 93.38 89 VAL A N 1
ATOM 684 C CA . VAL A 1 89 ? 7.471 -7.000 -10.064 1.00 93.38 89 VAL A CA 1
ATOM 685 C C . VAL A 1 89 ? 8.888 -7.164 -10.576 1.00 93.38 89 VAL A C 1
ATOM 687 O O . VAL A 1 89 ? 9.465 -6.216 -11.105 1.00 93.38 89 VAL A O 1
ATOM 690 N N . ASP A 1 90 ? 9.402 -8.382 -10.487 1.00 88.19 90 ASP A N 1
ATOM 691 C CA . ASP A 1 90 ? 10.486 -8.864 -11.337 1.00 88.19 90 ASP A CA 1
ATOM 692 C C . ASP A 1 90 ? 9.973 -10.043 -12.191 1.00 88.19 90 ASP A C 1
ATOM 694 O O . ASP A 1 90 ? 8.764 -10.231 -12.360 1.00 88.19 90 ASP A O 1
ATOM 698 N N . ASP A 1 91 ? 10.873 -10.825 -12.785 1.00 80.56 91 ASP A N 1
ATOM 699 C CA . ASP A 1 91 ? 10.482 -11.953 -13.637 1.00 80.56 91 ASP A CA 1
ATOM 700 C C . ASP A 1 91 ? 9.982 -13.191 -12.845 1.00 80.56 91 ASP A C 1
ATOM 702 O O . ASP A 1 91 ? 9.534 -14.164 -13.454 1.00 80.56 91 ASP A O 1
ATOM 706 N N . LYS A 1 92 ? 10.049 -13.196 -11.504 1.00 82.31 92 LYS A N 1
ATOM 707 C CA . LYS A 1 92 ? 9.730 -14.351 -10.638 1.00 82.31 92 LYS A CA 1
ATOM 708 C C . LYS A 1 92 ? 8.673 -14.047 -9.580 1.00 82.31 92 LYS A C 1
ATOM 710 O O . LYS A 1 92 ? 7.767 -14.858 -9.361 1.00 82.31 92 LYS A O 1
ATOM 715 N N . GLU A 1 93 ? 8.804 -12.920 -8.895 1.00 90.25 93 GLU A N 1
ATOM 716 C CA . GLU A 1 93 ? 7.955 -12.512 -7.788 1.00 90.25 93 GLU A CA 1
ATOM 717 C C . GLU A 1 93 ? 7.262 -11.179 -8.068 1.00 90.25 93 GLU A C 1
ATOM 719 O O . GLU A 1 93 ? 7.724 -10.324 -8.826 1.00 90.25 93 GLU A O 1
ATOM 724 N N . MET A 1 94 ? 6.128 -10.997 -7.405 1.00 93.69 94 MET A N 1
ATOM 725 C CA . MET A 1 94 ? 5.501 -9.696 -7.264 1.00 93.69 94 MET A CA 1
ATOM 726 C C . MET A 1 94 ? 5.337 -9.360 -5.792 1.00 93.69 94 MET A C 1
ATOM 728 O O . MET A 1 94 ? 5.096 -10.249 -4.973 1.00 93.69 94 MET A O 1
ATOM 732 N N . ARG A 1 95 ? 5.414 -8.076 -5.449 1.00 95.94 95 ARG A N 1
ATOM 733 C CA . ARG A 1 95 ? 5.120 -7.588 -4.104 1.00 95.94 95 ARG A CA 1
ATOM 734 C C . ARG A 1 95 ? 3.936 -6.666 -4.109 1.00 95.94 95 ARG A C 1
ATOM 736 O O . ARG A 1 95 ? 3.862 -5.756 -4.926 1.00 95.94 95 ARG A O 1
ATOM 743 N N . ILE A 1 96 ? 3.029 -6.902 -3.170 1.00 95.94 96 ILE A N 1
ATOM 744 C CA . ILE A 1 96 ? 1.782 -6.154 -3.054 1.00 95.94 96 ILE A CA 1
ATOM 745 C C . ILE A 1 96 ? 1.783 -5.344 -1.759 1.00 95.94 96 ILE A C 1
ATOM 747 O O . ILE A 1 96 ? 2.009 -5.889 -0.677 1.00 95.94 96 ILE A O 1
ATOM 751 N N . CYS A 1 97 ? 1.487 -4.049 -1.870 1.00 97.25 97 CYS A N 1
ATOM 752 C CA . CYS A 1 97 ? 1.310 -3.129 -0.749 1.00 97.25 97 CYS A CA 1
ATOM 753 C C . CYS A 1 97 ? 0.035 -2.289 -0.933 1.00 97.25 97 CYS A C 1
ATOM 755 O O . CYS A 1 97 ? -0.078 -1.496 -1.865 1.00 97.25 97 CYS A O 1
ATOM 757 N N . CYS A 1 98 ? -0.912 -2.418 -0.006 1.00 96.00 98 CYS A N 1
ATOM 758 C CA . CYS A 1 98 ? -2.093 -1.568 0.118 1.00 96.00 98 CYS A CA 1
ATOM 759 C C . CYS A 1 98 ? -1.743 -0.361 1.003 1.00 96.00 98 CYS A C 1
ATOM 761 O O . CYS A 1 98 ? -1.624 -0.489 2.223 1.00 96.00 98 CYS A O 1
ATOM 763 N N . LEU A 1 99 ? -1.563 0.809 0.390 1.00 96.12 99 LEU A N 1
ATOM 764 C CA . LEU A 1 99 ? -1.119 2.039 1.041 1.00 96.12 99 LEU A CA 1
ATOM 765 C C . LEU A 1 99 ? -2.281 3.028 1.225 1.00 96.12 99 LEU A C 1
ATOM 767 O O . LEU A 1 99 ? -2.838 3.551 0.257 1.00 96.12 99 LEU A O 1
ATOM 771 N N . GLN A 1 100 ? -2.619 3.334 2.476 1.00 95.06 100 G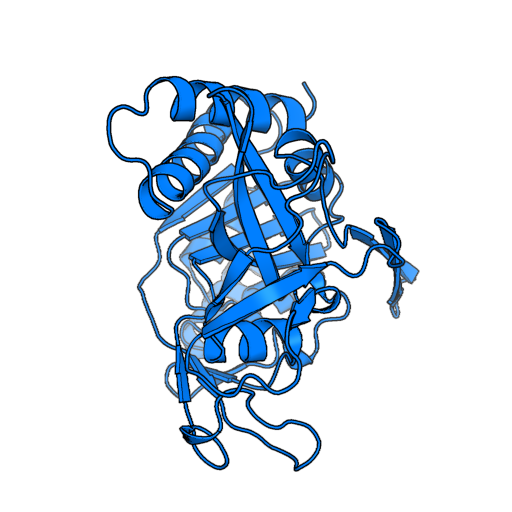LN A N 1
ATOM 772 C CA . GLN A 1 100 ? -3.538 4.420 2.808 1.00 95.06 100 GLN A CA 1
ATOM 773 C C . GLN A 1 100 ? -2.775 5.729 2.999 1.00 95.06 100 GLN A C 1
ATOM 775 O O . GLN A 1 100 ? -1.874 5.811 3.833 1.00 95.06 100 GLN A O 1
ATOM 780 N N . ASN A 1 101 ? -3.184 6.791 2.315 1.00 94.75 101 ASN A N 1
ATOM 781 C CA . ASN A 1 101 ? -2.541 8.087 2.468 1.00 94.75 101 ASN A CA 1
ATOM 782 C C . ASN A 1 101 ? -3.147 8.884 3.616 1.00 94.75 101 ASN A C 1
ATOM 784 O O . ASN A 1 101 ? -4.339 8.789 3.907 1.00 94.75 101 ASN A O 1
ATOM 788 N N . LYS A 1 102 ? -2.309 9.659 4.300 1.00 95.06 102 LYS A N 1
ATOM 789 C CA . LYS A 1 102 ? -2.664 10.571 5.387 1.00 95.06 102 LYS A CA 1
ATOM 790 C C . LYS A 1 102 ? -1.852 11.851 5.268 1.00 95.06 102 LYS A C 1
ATOM 792 O O . LYS A 1 102 ? -0.790 11.858 4.659 1.00 95.06 102 LYS A O 1
ATOM 797 N N . PHE A 1 103 ? -2.340 12.940 5.849 1.00 92.44 103 PHE A N 1
ATOM 798 C CA . PHE A 1 103 ? -1.592 14.195 5.929 1.00 92.44 103 PHE A CA 1
ATOM 799 C C . PHE A 1 103 ? -1.579 14.733 7.356 1.00 92.44 103 PHE A C 1
ATOM 801 O O . PHE A 1 103 ? -2.633 14.868 7.982 1.00 92.44 103 PHE A O 1
ATOM 808 N N . GLU A 1 104 ? -0.390 15.083 7.844 1.00 88.06 104 GLU A N 1
ATOM 809 C CA . GLU A 1 104 ? -0.193 15.776 9.114 1.00 88.06 104 GLU A CA 1
ATOM 810 C C . GLU A 1 104 ? 0.501 17.125 8.878 1.00 88.06 104 GLU A C 1
ATOM 812 O O . GLU A 1 104 ? 1.535 17.225 8.218 1.00 88.06 104 GLU A O 1
ATOM 817 N N . LYS A 1 105 ? -0.091 18.198 9.416 1.00 75.12 105 LYS A N 1
ATOM 818 C CA . LYS A 1 105 ? 0.311 19.581 9.102 1.00 75.12 105 LYS A CA 1
ATOM 819 C C . LYS A 1 105 ? 1.591 20.013 9.808 1.00 75.12 105 LYS A C 1
ATOM 821 O O . LYS A 1 105 ? 2.196 21.000 9.401 1.00 75.12 105 LYS A O 1
ATOM 826 N N . LYS A 1 106 ? 1.972 19.350 10.901 1.00 66.31 106 LYS A N 1
ATOM 827 C CA . LYS A 1 106 ? 3.149 19.718 11.692 1.00 66.31 106 LYS A CA 1
ATOM 828 C C . LYS A 1 106 ? 4.019 18.504 11.963 1.00 66.31 106 LYS A C 1
ATOM 830 O O . LYS A 1 106 ? 3.547 17.516 12.516 1.00 66.31 106 LYS A O 1
ATOM 835 N N . LYS A 1 107 ? 5.316 18.648 11.695 1.00 61.47 107 LYS A N 1
ATOM 836 C CA . LYS A 1 107 ? 6.339 17.872 12.394 1.00 61.47 107 LYS A CA 1
ATOM 837 C C . LYS A 1 107 ? 6.415 18.405 13.823 1.00 61.47 107 LYS A C 1
ATOM 839 O O . LYS A 1 107 ? 6.766 19.566 14.023 1.00 61.47 107 LYS A O 1
ATOM 844 N N . THR A 1 108 ? 5.986 17.618 14.805 1.00 51.38 108 THR A N 1
ATOM 845 C CA . THR A 1 108 ? 6.023 18.019 16.223 1.00 51.38 108 THR A CA 1
ATOM 846 C C . THR A 1 108 ? 7.427 17.967 16.821 1.00 51.38 108 THR A C 1
ATOM 848 O O . THR A 1 108 ? 7.662 18.598 17.847 1.00 51.38 108 THR A O 1
ATOM 851 N N . SER A 1 109 ? 8.370 17.293 16.167 1.00 50.34 109 SER A N 1
ATOM 852 C CA . SER A 1 109 ? 9.747 17.147 16.620 1.00 50.34 109 SER A CA 1
ATOM 853 C C . SER A 1 109 ? 10.710 17.293 15.432 1.00 50.34 109 SER A C 1
ATOM 855 O O . SER A 1 109 ? 10.357 16.995 14.290 1.00 50.34 109 SER A O 1
ATOM 857 N N . GLY A 1 110 ? 11.945 17.742 15.670 1.00 50.94 110 GLY A N 1
ATOM 858 C CA . GLY A 1 110 ? 13.010 17.803 14.653 1.00 50.94 110 GLY A CA 1
ATOM 859 C C . GLY A 1 110 ? 13.470 16.434 14.123 1.00 50.94 110 GLY A C 1
ATOM 860 O O . GLY A 1 110 ? 14.539 16.342 13.527 1.00 50.94 110 GLY A O 1
ATOM 861 N N . MET A 1 111 ? 12.706 15.362 14.357 1.00 54.41 111 MET A N 1
ATOM 862 C CA . MET A 1 111 ? 12.986 14.016 13.866 1.00 54.41 111 MET A CA 1
ATOM 863 C C . MET A 1 111 ? 12.681 13.904 12.373 1.00 54.41 111 MET A C 1
ATOM 865 O O . MET A 1 111 ? 11.886 14.668 11.840 1.00 54.41 111 MET A O 1
ATOM 869 N N . ALA A 1 112 ? 13.292 12.946 11.669 1.00 62.56 112 ALA A N 1
ATOM 870 C CA . ALA A 1 112 ? 13.031 12.699 10.246 1.00 62.56 112 ALA A CA 1
ATOM 871 C C . ALA A 1 112 ? 11.599 12.186 9.973 1.00 62.56 112 ALA A C 1
ATOM 873 O O . ALA A 1 112 ? 11.072 12.435 8.892 1.00 62.56 112 ALA A O 1
ATOM 874 N N . ILE A 1 113 ? 10.951 11.581 10.971 1.00 70.44 113 ILE A N 1
ATOM 875 C CA . ILE A 1 113 ? 9.680 10.854 10.868 1.00 70.44 113 ILE A CA 1
ATOM 876 C C . ILE A 1 113 ? 8.563 11.583 11.627 1.00 70.44 113 ILE A C 1
ATOM 878 O O . ILE A 1 113 ? 8.808 12.136 12.696 1.00 70.44 113 ILE A O 1
ATOM 882 N N . THR A 1 114 ? 7.336 11.587 11.098 1.00 70.81 114 THR A N 1
ATOM 883 C CA . THR A 1 114 ? 6.149 12.103 11.799 1.00 70.81 114 THR A CA 1
ATOM 884 C C . THR A 1 114 ? 5.852 11.313 13.076 1.00 70.81 114 THR A C 1
ATOM 886 O O . THR A 1 114 ? 5.620 10.107 13.014 1.00 70.81 114 THR A O 1
ATOM 889 N N . ASP A 1 115 ? 5.778 12.000 14.222 1.00 78.31 115 ASP A N 1
ATOM 890 C CA . ASP A 1 115 ? 5.583 11.355 15.534 1.00 78.31 115 ASP A CA 1
ATOM 891 C C . ASP A 1 115 ? 4.208 10.684 15.681 1.00 78.31 115 ASP A C 1
ATOM 893 O O . ASP A 1 115 ? 4.065 9.667 16.354 1.00 78.31 115 ASP A O 1
ATOM 897 N N . SER A 1 116 ? 3.160 11.278 15.101 1.00 90.38 116 SER A N 1
ATOM 898 C CA . SER A 1 116 ? 1.805 10.727 15.131 1.00 90.38 116 SER A CA 1
ATOM 899 C C . SER A 1 116 ? 0.930 11.315 14.032 1.00 90.38 116 SER A C 1
ATOM 901 O O . SER A 1 116 ? 1.162 12.436 13.589 1.00 90.38 116 SER A O 1
ATOM 903 N N . PHE A 1 117 ? -0.119 10.593 13.644 1.00 93.19 117 PHE A N 1
ATOM 904 C CA . PHE A 1 117 ? -1.123 11.068 12.692 1.00 93.19 117 PHE A CA 1
ATOM 905 C C . PHE A 1 117 ? -2.504 10.496 13.019 1.00 93.19 117 PHE A C 1
ATOM 907 O O . PHE A 1 117 ? -2.643 9.536 13.778 1.00 93.19 117 PHE A O 1
ATOM 914 N N . LYS A 1 118 ? -3.562 11.105 12.475 1.00 94.00 118 LYS A N 1
ATOM 915 C CA . LYS A 1 118 ? -4.942 10.639 12.673 1.00 94.00 118 LYS A CA 1
ATOM 916 C C . LYS A 1 118 ? -5.282 9.521 11.685 1.00 94.00 118 LYS A C 1
ATOM 918 O O . LYS A 1 118 ? -5.159 9.729 10.488 1.00 94.00 118 LYS A O 1
ATOM 923 N N . ALA A 1 119 ? -5.806 8.397 12.164 1.00 94.44 119 ALA A N 1
ATOM 924 C CA . ALA A 1 119 ? -6.290 7.285 11.346 1.00 94.44 119 ALA A CA 1
ATOM 925 C C . ALA A 1 119 ? -7.779 6.992 11.610 1.00 94.44 119 ALA A C 1
ATOM 927 O O . ALA A 1 119 ? -8.256 7.136 12.740 1.00 94.44 119 ALA A O 1
ATOM 928 N N . ASP A 1 120 ? -8.518 6.579 10.573 1.00 95.44 120 ASP A N 1
ATOM 929 C CA . ASP A 1 120 ? -9.845 5.965 10.732 1.00 95.44 120 ASP A CA 1
ATOM 930 C C . ASP A 1 120 ? -9.678 4.548 11.293 1.00 95.44 120 ASP A C 1
ATOM 932 O O . ASP A 1 120 ? -8.801 3.799 10.867 1.00 95.44 120 ASP A O 1
ATOM 936 N N . MET A 1 121 ? -10.500 4.185 12.271 1.00 94.06 121 MET A N 1
ATOM 937 C CA . MET A 1 121 ? -10.325 2.962 13.052 1.00 94.06 121 MET A CA 1
ATOM 938 C C . MET A 1 121 ? -10.718 1.692 12.300 1.00 94.06 121 MET A C 1
ATOM 940 O O . MET A 1 121 ? -10.201 0.628 12.636 1.00 94.06 121 MET A O 1
ATOM 944 N N . ARG A 1 122 ? -11.584 1.782 11.282 1.00 94.56 122 ARG A N 1
ATOM 945 C CA . ARG A 1 122 ? -11.889 0.640 10.406 1.00 94.56 122 ARG A CA 1
ATOM 946 C C . ARG A 1 122 ? -10.725 0.382 9.468 1.00 94.56 122 ARG A C 1
ATOM 948 O O . ARG A 1 122 ? -10.268 -0.752 9.385 1.00 94.56 122 ARG A O 1
ATOM 955 N N . GLN A 1 123 ? -10.216 1.442 8.839 1.00 94.00 123 GLN A N 1
ATOM 956 C CA . GLN A 1 123 ? -9.049 1.352 7.963 1.00 94.00 123 GLN A CA 1
ATOM 957 C C . GLN A 1 123 ? -7.819 0.863 8.732 1.00 94.00 123 GLN A C 1
ATOM 959 O O . GLN A 1 123 ? -7.098 -0.012 8.265 1.00 94.00 123 GLN A O 1
ATOM 964 N N . PHE A 1 124 ? -7.612 1.389 9.943 1.00 95.62 124 PHE A N 1
ATOM 965 C CA . PHE A 1 124 ? -6.497 0.986 10.792 1.00 95.62 124 PHE A CA 1
ATOM 966 C C . PHE A 1 124 ? -6.597 -0.474 11.213 1.00 95.62 124 PHE A C 1
ATOM 968 O O . PHE A 1 124 ? -5.615 -1.199 11.101 1.00 95.62 124 PHE A O 1
ATOM 975 N N . TYR A 1 125 ? -7.782 -0.940 11.613 1.00 95.19 125 TYR A N 1
ATOM 976 C CA . TYR A 1 125 ? -7.990 -2.358 11.893 1.00 95.19 125 TYR A CA 1
ATOM 977 C C . TYR A 1 125 ? -7.737 -3.230 10.658 1.00 95.19 125 TYR A C 1
ATOM 979 O O . TYR A 1 125 ? -7.038 -4.232 10.765 1.00 95.19 125 TYR A O 1
ATOM 987 N N . LEU A 1 126 ? -8.272 -2.855 9.491 1.00 95.25 126 LEU A N 1
ATOM 988 C CA . LEU A 1 126 ? -8.115 -3.624 8.256 1.00 95.25 126 LEU A CA 1
ATOM 989 C C . LEU A 1 126 ? -6.637 -3.829 7.899 1.00 95.25 126 LEU A C 1
ATOM 991 O O . LEU A 1 126 ? -6.228 -4.957 7.642 1.00 95.25 126 LEU A O 1
ATOM 995 N N . LEU A 1 127 ? -5.839 -2.759 7.927 1.00 95.81 127 LEU A N 1
ATOM 996 C CA . LEU A 1 127 ? -4.430 -2.813 7.530 1.00 95.81 127 LEU A CA 1
ATOM 997 C C . LEU A 1 127 ? -3.515 -3.398 8.617 1.00 95.81 127 LEU A C 1
ATOM 999 O O . LEU A 1 127 ? -2.536 -4.053 8.280 1.00 95.81 127 LEU A O 1
ATOM 1003 N N . ASN A 1 128 ? -3.821 -3.194 9.905 1.00 94.69 128 ASN A N 1
ATOM 1004 C CA . ASN A 1 128 ? -3.005 -3.699 11.018 1.00 94.69 128 ASN A CA 1
ATOM 1005 C C . ASN A 1 128 ? -3.336 -5.163 11.365 1.00 94.69 128 ASN A C 1
ATOM 1007 O O . ASN A 1 128 ? -2.450 -6.015 11.389 1.00 94.69 128 ASN A O 1
ATOM 1011 N N . VAL A 1 129 ? -4.619 -5.470 11.593 1.00 93.75 129 VAL A N 1
ATOM 1012 C CA . VAL A 1 129 ? -5.079 -6.808 12.015 1.00 93.75 129 VAL A CA 1
ATOM 1013 C C . VAL A 1 129 ? -5.162 -7.773 10.834 1.00 93.75 129 VAL A C 1
ATOM 1015 O O . VAL A 1 129 ? -5.089 -8.985 11.037 1.00 93.75 129 VAL A O 1
ATOM 1018 N N . ARG A 1 130 ? -5.281 -7.247 9.606 1.00 94.50 130 ARG A N 1
ATOM 1019 C CA . ARG A 1 130 ? -5.283 -8.018 8.355 1.00 94.50 130 ARG A CA 1
ATOM 1020 C C . ARG A 1 130 ? -6.318 -9.159 8.367 1.00 94.50 130 ARG A C 1
ATOM 1022 O O . ARG A 1 130 ? -5.972 -10.326 8.186 1.00 94.50 130 ARG A O 1
ATOM 1029 N N . PRO A 1 131 ? -7.605 -8.859 8.634 1.00 93.44 131 PRO A N 1
ATOM 1030 C CA . PRO A 1 131 ? -8.648 -9.875 8.636 1.00 93.44 131 PRO A CA 1
ATOM 1031 C C . PRO A 1 131 ? -8.887 -10.430 7.224 1.00 93.44 131 PRO A C 1
ATOM 1033 O O . PRO A 1 131 ? -8.536 -9.812 6.218 1.00 93.44 131 PRO A O 1
ATOM 1036 N N . LEU A 1 132 ? -9.593 -11.562 7.154 1.00 92.31 132 LEU A N 1
ATOM 1037 C CA . LEU A 1 132 ? -10.279 -11.943 5.919 1.00 92.31 132 LEU A CA 1
ATOM 1038 C C . LEU A 1 132 ? -11.279 -10.858 5.537 1.00 92.31 132 LEU A C 1
ATOM 1040 O O . LEU A 1 132 ? -12.012 -10.357 6.396 1.00 92.31 132 LEU A O 1
ATOM 1044 N N . TYR A 1 133 ? -11.358 -10.564 4.248 1.00 91.94 133 TYR A N 1
ATOM 1045 C CA . TYR A 1 133 ? -12.318 -9.611 3.725 1.00 91.94 133 TYR A CA 1
ATOM 1046 C C . TYR A 1 133 ? -13.000 -10.156 2.473 1.00 91.94 133 TYR A C 1
ATOM 1048 O O . TYR A 1 133 ? -12.510 -11.059 1.803 1.00 91.94 133 TYR A O 1
ATOM 1056 N N . GLU A 1 134 ? -14.174 -9.612 2.191 1.00 90.00 134 GLU A N 1
ATOM 1057 C CA . GLU A 1 134 ? -15.027 -9.964 1.068 1.00 90.00 134 GLU A CA 1
ATOM 1058 C C . GLU A 1 134 ? -15.163 -8.751 0.140 1.00 90.00 134 GLU A C 1
ATOM 1060 O O . GLU A 1 134 ? -15.397 -7.627 0.597 1.00 90.00 134 GLU A O 1
ATOM 1065 N N . ARG A 1 135 ? -15.081 -8.971 -1.172 1.00 82.81 135 ARG A N 1
ATOM 1066 C CA . ARG A 1 135 ? -15.432 -7.987 -2.200 1.00 82.81 135 ARG A CA 1
ATOM 1067 C C . ARG A 1 135 ? -16.329 -8.656 -3.231 1.00 82.81 135 ARG A C 1
ATOM 1069 O O . ARG A 1 135 ? -15.985 -9.705 -3.754 1.00 82.81 135 ARG A O 1
ATOM 1076 N N . LYS A 1 136 ? -17.475 -8.039 -3.541 1.00 80.44 136 LYS A N 1
ATOM 1077 C CA . LYS A 1 136 ? -18.440 -8.562 -4.532 1.00 80.44 136 LYS A CA 1
ATOM 1078 C C . LYS A 1 136 ? -18.801 -10.050 -4.303 1.00 80.44 136 LYS A C 1
ATOM 1080 O O . LYS A 1 136 ? -18.981 -10.791 -5.258 1.00 80.44 136 LYS A O 1
ATOM 1085 N N . GLY A 1 137 ? -18.899 -10.487 -3.043 1.00 80.94 137 GLY A N 1
ATOM 1086 C CA . GLY A 1 137 ? -19.202 -11.880 -2.686 1.00 80.94 137 GLY A CA 1
ATOM 1087 C C . GLY A 1 137 ? -18.004 -12.839 -2.687 1.00 80.94 137 GLY A C 1
ATOM 1088 O O . GLY A 1 137 ? -18.166 -13.990 -2.296 1.00 80.94 137 GLY A O 1
ATOM 1089 N N . ILE A 1 138 ? -16.808 -12.383 -3.071 1.00 82.19 138 ILE A N 1
ATOM 1090 C CA . ILE A 1 138 ? -15.582 -13.190 -3.109 1.00 82.19 138 ILE A CA 1
ATOM 1091 C C . ILE A 1 138 ? -14.755 -12.896 -1.862 1.00 82.19 138 ILE A C 1
ATOM 1093 O O . ILE A 1 138 ? -14.484 -11.736 -1.555 1.00 82.19 138 ILE A O 1
ATOM 1097 N N . THR A 1 139 ? -14.355 -13.943 -1.141 1.00 88.06 139 THR A N 1
ATOM 1098 C CA . THR A 1 139 ? -13.449 -13.825 0.011 1.00 88.06 139 THR A CA 1
ATOM 1099 C C . THR A 1 139 ? -12.003 -13.814 -0.472 1.00 88.06 139 THR A C 1
ATOM 1101 O O . THR A 1 139 ? -11.623 -14.693 -1.236 1.00 88.06 139 THR A O 1
ATOM 1104 N N . SER A 1 140 ? -11.209 -12.852 -0.005 1.00 87.00 140 SER A N 1
ATOM 1105 C CA . SER A 1 140 ? -9.772 -12.753 -0.274 1.00 87.00 140 SER A CA 1
ATOM 1106 C C . SER A 1 140 ? -8.968 -12.946 1.008 1.00 87.00 140 SER A C 1
ATOM 1108 O O . SER A 1 140 ? -9.353 -12.482 2.093 1.00 87.00 140 SER A O 1
ATOM 1110 N N . ASN A 1 141 ? -7.824 -13.610 0.853 1.00 90.25 141 ASN A N 1
ATOM 1111 C CA . ASN A 1 141 ? -6.854 -13.818 1.918 1.00 90.25 141 ASN A CA 1
ATOM 1112 C C . ASN A 1 141 ? -5.624 -12.910 1.782 1.00 90.25 141 ASN A C 1
ATOM 1114 O O . ASN A 1 141 ? -4.759 -12.968 2.652 1.00 90.25 141 ASN A O 1
ATOM 1118 N N . LEU A 1 142 ? -5.559 -12.054 0.754 1.00 90.81 142 LEU A N 1
ATOM 1119 C CA . LEU A 1 142 ? -4.404 -11.210 0.428 1.00 90.81 142 LEU A CA 1
ATOM 1120 C C . LEU A 1 142 ? -3.749 -10.546 1.649 1.00 90.81 142 LEU A C 1
ATOM 1122 O O . LEU A 1 142 ? -2.533 -10.586 1.793 1.00 90.81 142 LEU A O 1
ATOM 1126 N N . LEU A 1 143 ? -4.546 -9.933 2.532 1.00 93.50 143 LEU A N 1
ATOM 1127 C CA . LEU A 1 143 ? -4.012 -9.300 3.741 1.00 93.50 143 LEU A CA 1
ATOM 1128 C C . LEU A 1 143 ? -3.636 -10.334 4.807 1.00 93.50 143 LEU A C 1
ATOM 1130 O O . LEU A 1 143 ? -2.580 -10.222 5.427 1.00 93.50 143 LEU A O 1
ATOM 1134 N N . LYS A 1 144 ? -4.512 -11.315 5.043 1.00 93.06 144 LYS A N 1
ATOM 1135 C CA . LYS A 1 144 ? -4.391 -12.272 6.146 1.00 93.06 144 LYS A CA 1
ATOM 1136 C C . LYS A 1 144 ? -3.177 -13.185 6.003 1.00 93.06 144 LYS A C 1
ATOM 1138 O O . LYS A 1 144 ? -2.477 -13.407 6.987 1.00 93.06 144 LYS A O 1
ATOM 1143 N N . ASP A 1 145 ? -2.953 -13.699 4.800 1.00 93.69 145 ASP A N 1
ATOM 1144 C CA . ASP A 1 145 ? -1.915 -14.694 4.522 1.00 93.69 145 ASP A CA 1
ATOM 1145 C C . ASP A 1 145 ? -0.586 -14.029 4.108 1.00 93.69 145 ASP A C 1
ATOM 1147 O O . ASP A 1 145 ? 0.382 -14.704 3.763 1.00 93.69 145 ASP A O 1
ATOM 1151 N N . ALA A 1 146 ? -0.513 -12.694 4.168 1.00 95.31 146 ALA A N 1
ATOM 1152 C CA . ALA A 1 146 ? 0.688 -11.942 3.847 1.00 95.31 146 ALA A CA 1
ATOM 1153 C C . ALA A 1 146 ? 1.838 -12.243 4.815 1.00 95.31 146 ALA A C 1
ATOM 1155 O O . ALA A 1 146 ? 1.736 -12.034 6.031 1.00 95.31 146 ALA A O 1
ATOM 1156 N N . ILE A 1 147 ? 2.971 -12.634 4.235 1.00 95.69 147 ILE A N 1
ATOM 1157 C CA . ILE A 1 147 ? 4.230 -12.902 4.934 1.00 95.69 147 ILE A CA 1
ATOM 1158 C C . ILE A 1 147 ? 4.773 -11.606 5.545 1.00 95.69 147 ILE A C 1
ATOM 1160 O O . ILE A 1 147 ? 5.130 -11.571 6.722 1.00 95.69 147 ILE A O 1
ATOM 1164 N N . CYS A 1 148 ? 4.806 -10.536 4.749 1.00 97.00 148 CYS A N 1
ATOM 1165 C CA . CYS A 1 148 ? 5.358 -9.247 5.151 1.00 97.00 148 CYS A CA 1
ATOM 1166 C C . CYS A 1 148 ? 4.218 -8.288 5.563 1.00 97.00 148 CYS A C 1
ATOM 1168 O O . CYS A 1 148 ? 3.291 -8.066 4.772 1.00 97.00 148 CYS A O 1
ATOM 1170 N N . PRO A 1 149 ? 4.236 -7.718 6.786 1.00 96.31 149 PRO A N 1
ATOM 1171 C CA . PRO A 1 149 ? 3.193 -6.810 7.272 1.00 96.31 149 PRO A CA 1
ATOM 1172 C C . PRO A 1 149 ? 2.932 -5.566 6.408 1.00 96.31 149 PRO A C 1
ATOM 1174 O O . PRO A 1 149 ? 1.815 -5.055 6.407 1.00 96.31 149 PRO A O 1
ATOM 1177 N N . SER A 1 150 ? 3.919 -5.119 5.630 1.00 96.81 150 SER A N 1
ATOM 1178 C CA . SER A 1 150 ? 3.853 -4.011 4.664 1.00 96.81 150 SER A CA 1
ATOM 1179 C C . SER A 1 150 ? 2.785 -4.162 3.584 1.00 96.81 150 SER A C 1
ATOM 1181 O O . SER A 1 150 ? 2.485 -3.183 2.898 1.00 96.81 150 SER A O 1
ATOM 1183 N N . VAL A 1 151 ? 2.150 -5.336 3.454 1.00 97.31 151 VAL A N 1
ATOM 1184 C CA . VAL A 1 151 ? 0.923 -5.479 2.656 1.00 97.31 151 VAL A CA 1
ATOM 1185 C C . VAL 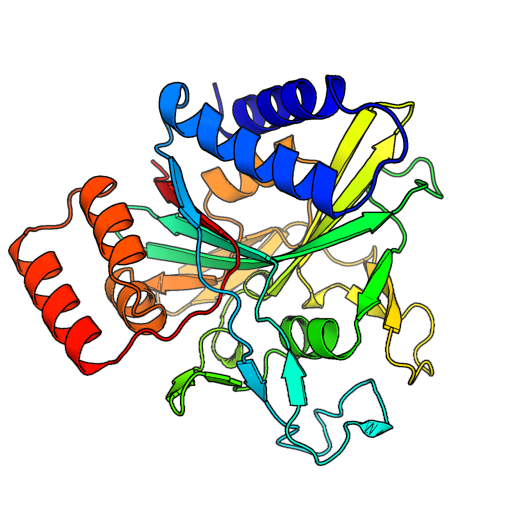A 1 151 ? -0.146 -4.457 3.056 1.00 97.31 151 VAL A C 1
ATOM 1187 O O . VAL A 1 151 ? -0.937 -4.056 2.212 1.00 97.31 151 VAL A O 1
ATOM 1190 N N . GLY A 1 152 ? -0.180 -4.031 4.324 1.00 97.56 152 GLY A N 1
ATOM 1191 C CA . GLY A 1 152 ? -1.054 -2.976 4.818 1.00 97.56 152 GLY A CA 1
ATOM 1192 C C . GLY A 1 152 ? -0.226 -1.846 5.407 1.00 97.56 152 GLY A C 1
ATOM 1193 O O . GLY A 1 152 ? 0.444 -2.032 6.419 1.00 97.56 152 GLY A O 1
ATOM 1194 N N . SER A 1 153 ? -0.281 -0.670 4.788 1.00 97.81 153 SER A N 1
ATOM 1195 C CA . SER A 1 153 ? 0.651 0.418 5.086 1.00 97.81 153 SER A CA 1
ATOM 1196 C C . SER A 1 153 ? -0.001 1.798 5.029 1.00 97.81 153 SER A C 1
ATOM 1198 O O . SER A 1 153 ? -1.096 1.980 4.495 1.00 97.81 153 SER A O 1
ATOM 1200 N N . TYR A 1 154 ? 0.705 2.790 5.564 1.00 97.75 154 TYR A N 1
ATOM 1201 C CA . TYR A 1 154 ? 0.344 4.200 5.533 1.00 97.75 154 TYR A CA 1
ATOM 1202 C C . TYR A 1 154 ? 1.439 5.045 4.885 1.00 97.75 154 TYR A C 1
ATOM 1204 O O . TYR A 1 154 ? 2.606 4.940 5.257 1.00 97.75 154 TYR A O 1
ATOM 1212 N N . GLY A 1 155 ? 1.041 5.918 3.961 1.00 96.94 155 GLY A N 1
ATOM 1213 C CA . GLY A 1 155 ? 1.847 7.036 3.477 1.00 96.94 155 GLY A CA 1
ATOM 1214 C C . GLY A 1 155 ? 1.410 8.305 4.200 1.00 96.94 155 GLY A C 1
ATOM 1215 O O . GLY A 1 155 ? 0.269 8.733 4.059 1.00 96.94 155 GLY A O 1
ATOM 1216 N N . VAL A 1 156 ? 2.270 8.894 5.022 1.00 95.75 156 VAL A N 1
ATOM 1217 C CA . VAL A 1 156 ? 1.949 10.063 5.845 1.00 95.75 156 VAL A CA 1
ATOM 1218 C C . VAL A 1 156 ? 2.692 11.264 5.296 1.00 95.75 156 VAL A C 1
ATOM 1220 O O . VAL A 1 156 ? 3.885 11.450 5.533 1.00 95.75 156 VAL A O 1
ATOM 1223 N N . PHE A 1 157 ? 1.974 12.090 4.548 1.00 95.12 157 PHE A N 1
ATOM 1224 C CA . PHE A 1 157 ? 2.500 13.348 4.066 1.00 95.12 157 PHE A CA 1
ATOM 1225 C C . PHE A 1 157 ? 2.714 14.331 5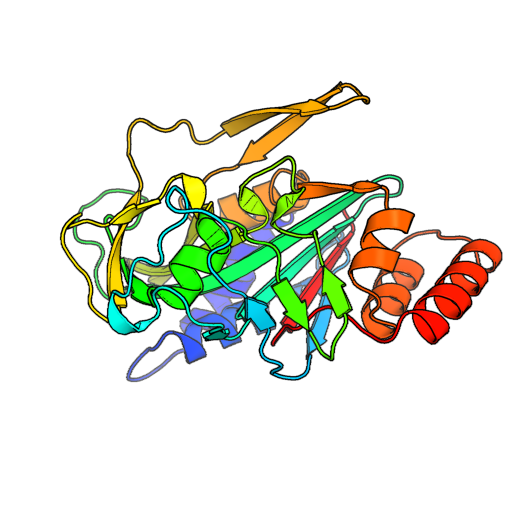.217 1.00 95.12 157 PHE A C 1
ATOM 1227 O O . PHE A 1 157 ? 1.898 14.421 6.141 1.00 95.12 157 PHE A O 1
ATOM 1234 N N . TYR A 1 158 ? 3.773 15.123 5.114 1.00 91.12 158 TYR A N 1
ATOM 1235 C CA . TYR A 1 158 ? 4.081 16.198 6.047 1.00 91.12 158 TYR A CA 1
ATOM 1236 C C . TYR A 1 158 ? 4.727 17.378 5.326 1.00 91.12 158 TYR A C 1
ATOM 1238 O O . TYR A 1 158 ? 5.254 17.239 4.223 1.00 91.12 158 TYR A O 1
ATOM 1246 N N . SER A 1 159 ? 4.703 18.549 5.965 1.00 87.94 159 SER A N 1
ATOM 1247 C CA . SER A 1 159 ? 5.491 19.705 5.533 1.00 87.94 159 SER A CA 1
ATOM 1248 C C . SER A 1 159 ? 6.6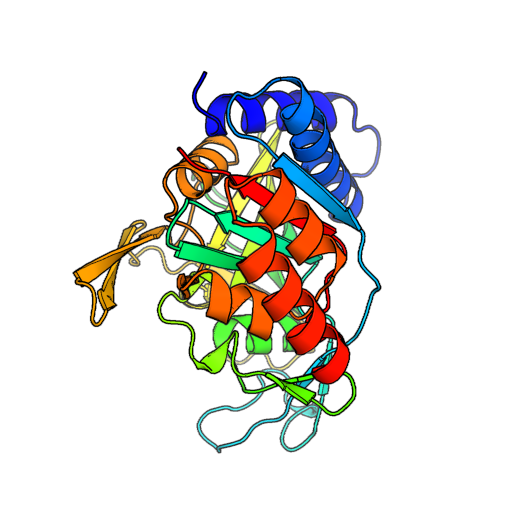64 19.942 6.479 1.00 87.94 159 SER A C 1
ATOM 1250 O O . SER A 1 159 ? 6.469 19.994 7.697 1.00 87.94 159 SER A O 1
ATOM 1252 N N . ASN A 1 160 ? 7.856 20.152 5.931 1.00 81.31 160 ASN A N 1
ATOM 1253 C CA . ASN A 1 160 ? 9.038 20.592 6.661 1.00 81.31 160 ASN A CA 1
ATOM 1254 C C . ASN A 1 160 ? 9.580 21.871 6.014 1.00 81.31 160 ASN A C 1
ATOM 1256 O O . ASN A 1 160 ? 9.981 21.849 4.854 1.00 81.31 160 ASN A O 1
ATOM 1260 N N . SER A 1 161 ? 9.556 22.987 6.746 1.00 79.69 161 SER A N 1
ATOM 1261 C CA . SER A 1 161 ? 10.006 24.299 6.248 1.00 79.69 161 SER A CA 1
ATOM 1262 C C . SER A 1 161 ? 9.411 24.697 4.884 1.00 79.69 161 SER A C 1
ATOM 1264 O O . SER A 1 161 ? 10.091 25.281 4.049 1.00 79.69 161 SER A O 1
ATOM 1266 N N . GLY A 1 162 ? 8.138 24.362 4.646 1.00 81.50 162 GLY A N 1
ATOM 1267 C CA . GLY A 1 162 ? 7.423 24.674 3.402 1.00 81.50 162 GLY A CA 1
ATOM 1268 C C . GLY A 1 162 ? 7.564 23.638 2.281 1.00 81.50 162 GLY A C 1
ATOM 1269 O O . GLY A 1 162 ? 6.747 23.652 1.367 1.00 81.50 162 GLY A O 1
ATOM 1270 N N . ALA A 1 163 ? 8.514 22.703 2.371 1.00 88.38 163 ALA A N 1
ATOM 1271 C CA . ALA A 1 163 ? 8.624 21.579 1.443 1.00 88.38 163 ALA A CA 1
ATOM 1272 C C . ALA A 1 163 ? 7.764 20.395 1.909 1.00 88.38 163 ALA A C 1
ATOM 1274 O O . ALA A 1 163 ? 7.695 20.109 3.109 1.00 88.38 163 ALA A O 1
ATOM 1275 N N . TYR A 1 164 ? 7.127 19.695 0.970 1.00 92.44 164 TYR A N 1
ATOM 1276 C CA . TYR A 1 164 ? 6.331 18.504 1.263 1.00 92.44 164 TYR A CA 1
ATOM 1277 C C . TYR A 1 164 ? 7.149 17.231 1.075 1.00 92.44 164 TYR A C 1
ATOM 1279 O O . TYR A 1 164 ? 7.981 17.133 0.179 1.00 92.44 164 TYR A O 1
ATOM 1287 N N . ASN A 1 165 ? 6.903 16.244 1.929 1.00 93.06 165 ASN A N 1
ATOM 1288 C CA . ASN A 1 165 ? 7.480 14.909 1.811 1.00 93.06 165 ASN A CA 1
ATOM 1289 C C . ASN A 1 165 ? 6.508 13.873 2.413 1.00 93.06 165 ASN A C 1
ATOM 1291 O O . ASN A 1 165 ? 5.415 14.238 2.858 1.00 93.06 165 ASN A O 1
ATOM 1295 N N . MET A 1 166 ? 6.880 12.595 2.414 1.00 95.19 166 MET A N 1
ATOM 1296 C CA . MET A 1 166 ? 6.059 11.490 2.899 1.00 95.19 166 MET A CA 1
ATOM 1297 C C . MET A 1 166 ? 6.890 10.514 3.730 1.00 95.19 166 MET A C 1
ATOM 1299 O O . MET A 1 166 ? 7.912 10.015 3.269 1.00 95.19 166 MET A O 1
ATOM 1303 N N . ASN A 1 167 ? 6.414 10.194 4.932 1.00 94.50 167 ASN A N 1
ATOM 1304 C CA . ASN A 1 167 ? 6.856 9.004 5.649 1.00 94.50 167 ASN A CA 1
ATOM 1305 C C . ASN A 1 167 ? 6.045 7.798 5.195 1.00 94.50 167 ASN A C 1
ATOM 1307 O O . ASN A 1 167 ? 4.839 7.904 4.989 1.00 94.50 167 ASN A O 1
ATOM 1311 N N . TYR A 1 168 ? 6.681 6.641 5.093 1.00 96.62 168 TYR A N 1
ATOM 1312 C CA . TYR A 1 168 ? 5.978 5.376 4.918 1.00 96.62 168 TYR A CA 1
ATOM 1313 C C . TYR A 1 168 ? 6.047 4.568 6.215 1.00 96.62 168 TYR A C 1
ATOM 1315 O O . TYR A 1 168 ? 7.079 4.566 6.886 1.00 96.62 168 TYR A O 1
ATOM 1323 N N . HIS A 1 169 ? 4.960 3.878 6.558 1.00 96.69 169 HIS A N 1
ATOM 1324 C CA . HIS A 1 169 ? 4.864 3.003 7.724 1.00 96.69 169 HIS A CA 1
ATOM 1325 C C . HIS A 1 169 ? 4.034 1.761 7.407 1.00 96.69 169 HIS A C 1
ATOM 1327 O O . HIS A 1 169 ? 2.875 1.883 7.014 1.00 96.69 169 HIS A O 1
ATOM 1333 N N . SER A 1 170 ? 4.566 0.576 7.684 1.00 97.00 170 SER A N 1
ATOM 1334 C CA . SER A 1 170 ? 3.751 -0.630 7.826 1.00 97.00 170 SER A CA 1
ATOM 1335 C C . SER A 1 170 ? 2.738 -0.426 8.954 1.00 97.00 170 SER A C 1
ATOM 1337 O O . SER A 1 170 ? 3.053 0.151 9.996 1.00 97.00 170 SER A O 1
ATOM 1339 N N . ALA A 1 171 ? 1.495 -0.864 8.770 1.00 96.81 171 ALA A N 1
ATOM 1340 C CA . ALA A 1 171 ? 0.452 -0.638 9.763 1.00 96.81 171 ALA A CA 1
ATOM 1341 C C . ALA A 1 171 ? 0.720 -1.396 11.072 1.00 96.81 171 ALA A C 1
ATOM 1343 O O . ALA A 1 171 ? 0.287 -0.934 12.126 1.00 96.81 171 ALA A O 1
ATOM 1344 N N . GLU A 1 172 ? 1.434 -2.525 11.018 1.00 95.50 172 GLU A N 1
ATOM 1345 C CA . GLU A 1 172 ? 1.747 -3.382 12.173 1.00 95.50 172 GLU A CA 1
ATOM 1346 C C . GLU A 1 172 ? 2.608 -2.677 13.227 1.00 95.50 172 GLU A C 1
ATOM 1348 O O . GLU A 1 172 ? 2.370 -2.848 14.420 1.00 95.50 172 GLU A O 1
ATOM 1353 N N . ILE A 1 173 ? 3.531 -1.808 12.808 1.00 95.38 173 ILE A N 1
ATOM 1354 C CA . ILE A 1 173 ? 4.437 -1.097 13.726 1.00 95.38 173 ILE A CA 1
ATOM 1355 C C . ILE A 1 173 ? 3.795 0.132 14.384 1.00 95.38 173 ILE A C 1
ATOM 1357 O O . ILE A 1 173 ? 4.441 0.850 15.158 1.00 95.38 173 ILE A O 1
ATOM 1361 N N . LEU A 1 174 ? 2.538 0.418 14.039 1.00 95.50 174 LEU A N 1
ATOM 1362 C CA . LEU A 1 174 ? 1.785 1.547 14.557 1.00 95.50 174 LEU A CA 1
ATOM 1363 C C . LEU A 1 174 ? 0.933 1.127 15.750 1.00 95.50 174 LEU A C 1
ATOM 1365 O O . LEU A 1 174 ? 0.347 0.048 15.799 1.00 95.50 174 LEU A O 1
ATOM 1369 N N . SER A 1 175 ? 0.801 2.033 16.708 1.00 94.19 175 SER A N 1
ATOM 1370 C CA . SER A 1 175 ? -0.038 1.855 17.887 1.00 94.19 175 SER A CA 1
ATOM 1371 C C . SER A 1 175 ? -0.863 3.101 18.155 1.00 94.19 175 SER A C 1
ATOM 1373 O O . SER A 1 175 ? -0.466 4.224 17.844 1.00 94.19 175 SER A O 1
ATOM 1375 N N . LYS A 1 176 ? -2.042 2.919 18.755 1.00 93.75 176 LYS A N 1
ATOM 1376 C CA . LYS A 1 176 ? -2.868 4.047 19.197 1.00 93.75 176 LYS A CA 1
ATOM 1377 C C . LYS A 1 176 ? -2.095 4.845 20.245 1.00 93.75 176 LYS A C 1
ATOM 1379 O O . LYS A 1 176 ? -1.628 4.273 21.224 1.00 93.75 176 LYS A O 1
ATOM 1384 N N . VAL A 1 177 ? -2.045 6.167 20.090 1.00 91.62 177 VAL A N 1
ATOM 1385 C CA . VAL A 1 177 ? -1.480 7.073 21.109 1.00 91.62 177 VAL A CA 1
ATOM 1386 C C . VAL A 1 177 ? -2.216 6.911 22.437 1.00 91.62 177 VAL A C 1
ATOM 1388 O O . VAL A 1 177 ? -1.588 6.869 23.486 1.00 91.62 177 VAL A O 1
ATOM 1391 N N . ASN A 1 178 ? -3.543 6.769 22.391 1.00 90.44 178 ASN A N 1
ATOM 1392 C CA . ASN A 1 178 ? -4.340 6.418 23.558 1.00 90.44 178 ASN A CA 1
ATOM 1393 C C . ASN A 1 178 ? -5.015 5.044 23.348 1.00 90.44 178 ASN A C 1
ATOM 1395 O O . ASN A 1 178 ? -5.988 4.953 22.582 1.00 90.44 178 ASN A O 1
ATOM 1399 N N . PRO A 1 179 ? -4.553 3.985 24.046 1.00 87.31 179 PRO A N 1
ATOM 1400 C CA . PRO A 1 179 ? -5.085 2.628 23.925 1.00 87.31 179 PRO A CA 1
ATOM 1401 C C . PRO A 1 179 ? -6.585 2.501 24.213 1.00 87.31 179 PRO A C 1
ATOM 1403 O O . PRO A 1 179 ? -7.238 1.623 23.646 1.00 87.31 179 PRO A O 1
ATOM 1406 N N . THR A 1 180 ? -7.161 3.390 25.027 1.00 88.81 180 THR A N 1
ATOM 1407 C CA . THR A 1 180 ? -8.582 3.344 25.408 1.00 88.81 180 THR A CA 1
ATOM 1408 C C . THR A 1 180 ? -9.494 4.088 24.435 1.00 88.81 180 THR A C 1
ATOM 1410 O O . THR A 1 180 ? -10.713 4.046 24.582 1.00 88.81 180 THR A O 1
ATOM 1413 N N . THR A 1 181 ? -8.944 4.735 23.398 1.00 89.75 181 THR A N 1
ATOM 1414 C CA . THR A 1 181 ? -9.768 5.399 22.380 1.00 89.75 181 THR A CA 1
ATOM 1415 C C . THR A 1 181 ? -10.592 4.370 21.611 1.00 89.75 181 THR A C 1
ATOM 1417 O O . THR A 1 181 ? -10.038 3.456 20.991 1.00 89.75 181 THR A O 1
ATOM 1420 N N . THR A 1 182 ? -11.911 4.570 21.628 1.00 87.38 182 THR A N 1
ATOM 1421 C CA . THR A 1 182 ? -12.922 3.732 20.964 1.00 87.38 182 THR A CA 1
ATOM 1422 C C . THR A 1 182 ? -13.766 4.511 19.953 1.00 87.38 182 THR A C 1
ATOM 1424 O O . THR A 1 182 ? -14.841 4.060 19.577 1.00 87.38 182 THR A O 1
ATOM 1427 N N . GLY A 1 183 ? -13.329 5.701 19.530 1.00 90.75 183 GLY A N 1
ATOM 1428 C CA . GLY A 1 183 ? -14.029 6.513 18.528 1.00 90.75 183 GLY A CA 1
ATOM 1429 C C . GLY A 1 183 ? -13.881 5.982 17.096 1.00 90.75 183 GLY A C 1
ATOM 1430 O O . GLY A 1 183 ? -13.201 4.992 16.853 1.00 90.75 183 GLY A O 1
ATOM 1431 N N . ARG A 1 184 ? -14.483 6.685 16.125 1.00 91.94 184 ARG A N 1
ATOM 1432 C CA . ARG A 1 184 ? -14.341 6.378 14.685 1.00 91.94 184 ARG A CA 1
ATOM 1433 C C . ARG A 1 184 ? -12.919 6.621 14.160 1.00 91.94 184 ARG A C 1
ATOM 1435 O O . ARG A 1 184 ? -12.505 5.996 13.195 1.00 91.94 184 ARG A O 1
ATOM 1442 N N . ALA A 1 185 ? -12.175 7.522 14.791 1.00 93.19 185 ALA A N 1
ATOM 1443 C CA . ALA A 1 185 ? -10.795 7.834 14.444 1.00 93.19 185 ALA A CA 1
ATOM 1444 C C . ALA A 1 185 ? -9.956 8.008 15.713 1.00 93.19 185 ALA A C 1
ATOM 1446 O O . ALA A 1 185 ? -10.489 8.386 16.758 1.00 93.19 185 ALA A O 1
ATOM 1447 N N . CYS A 1 186 ? -8.649 7.776 15.615 1.00 93.38 186 CYS A N 1
ATOM 1448 C CA . CYS A 1 186 ? -7.702 8.020 16.702 1.00 93.38 186 CYS A CA 1
ATOM 1449 C C . CYS A 1 186 ? -6.372 8.559 16.164 1.00 93.38 186 CYS A C 1
ATOM 1451 O O . CYS A 1 186 ? -6.118 8.492 14.963 1.00 93.38 186 CYS A O 1
ATOM 1453 N N . LYS A 1 187 ? -5.530 9.103 17.048 1.00 94.06 187 LYS A N 1
ATOM 1454 C CA . LYS A 1 187 ? -4.120 9.317 16.718 1.00 94.06 187 LYS A CA 1
ATOM 1455 C C . LYS A 1 187 ? -3.344 8.017 16.912 1.00 94.06 187 LYS A C 1
ATOM 1457 O O . LYS A 1 187 ? -3.495 7.370 17.951 1.00 94.06 187 LYS A O 1
ATOM 1462 N N . VAL A 1 188 ? -2.498 7.686 15.948 1.00 94.81 188 VAL A N 1
ATOM 1463 C CA . VAL A 1 188 ? -1.552 6.568 15.992 1.00 94.81 188 VAL A CA 1
ATOM 1464 C C . VAL A 1 188 ? -0.123 7.094 15.904 1.00 94.81 188 VAL A C 1
ATOM 1466 O O . VAL A 1 188 ? 0.090 8.183 15.374 1.00 94.81 188 VAL A O 1
ATOM 1469 N N . HIS A 1 189 ? 0.832 6.349 16.446 1.00 93.00 189 HIS A N 1
ATOM 1470 C CA . HIS A 1 189 ? 2.263 6.640 16.394 1.00 93.00 189 HIS A CA 1
ATOM 1471 C C . HIS A 1 189 ? 3.047 5.372 16.064 1.00 93.00 189 HIS A C 1
ATOM 1473 O O . HIS A 1 189 ? 2.570 4.262 16.303 1.00 93.00 189 HIS A O 1
ATOM 1479 N N . MET A 1 190 ? 4.256 5.549 15.545 1.00 91.44 190 MET A N 1
ATOM 1480 C CA . MET A 1 190 ? 5.205 4.460 15.337 1.00 91.44 190 MET A CA 1
ATOM 1481 C C . MET A 1 190 ? 5.922 4.124 16.644 1.00 91.44 190 MET A C 1
ATOM 1483 O O . MET A 1 190 ? 6.355 5.031 17.354 1.00 91.44 190 MET A O 1
ATOM 1487 N N . ASN A 1 191 ? 6.092 2.838 16.951 1.00 84.25 191 ASN A N 1
ATOM 1488 C CA . ASN A 1 191 ? 6.966 2.429 18.048 1.00 84.25 191 ASN A CA 1
ATOM 1489 C C . ASN A 1 191 ? 8.446 2.650 17.649 1.00 84.25 191 ASN A C 1
ATOM 1491 O O . ASN A 1 191 ? 8.925 1.979 16.733 1.00 84.25 191 ASN A O 1
ATOM 1495 N N . PRO A 1 192 ? 9.193 3.547 18.324 1.00 78.50 192 PRO A N 1
ATOM 1496 C CA . PRO A 1 192 ? 10.558 3.899 17.928 1.00 78.50 192 PRO A CA 1
ATOM 1497 C C . PRO A 1 192 ? 11.580 2.777 18.160 1.00 78.50 192 PRO A C 1
ATOM 1499 O O . PRO A 1 192 ? 12.680 2.846 17.624 1.00 78.50 192 PRO A O 1
ATOM 1502 N N . ALA A 1 193 ? 11.244 1.749 18.947 1.00 86.50 193 ALA A N 1
ATOM 1503 C CA . ALA A 1 193 ? 12.124 0.606 19.188 1.00 86.50 193 ALA A CA 1
ATOM 1504 C C . ALA A 1 193 ? 12.107 -0.423 18.043 1.00 86.50 193 ALA A C 1
ATOM 1506 O O . ALA A 1 193 ? 12.881 -1.381 18.058 1.00 86.50 193 ALA A O 1
ATOM 1507 N N . VAL A 1 194 ? 11.207 -0.265 17.069 1.00 88.81 194 VAL A N 1
ATOM 1508 C CA . VAL A 1 194 ? 11.074 -1.207 15.960 1.00 88.81 194 VAL A CA 1
ATOM 1509 C C . VAL A 1 194 ? 12.166 -0.942 14.917 1.00 88.81 194 VAL A C 1
ATOM 1511 O O . VAL A 1 194 ? 12.309 0.196 14.476 1.00 88.81 194 VAL A O 1
ATOM 1514 N N . PRO A 1 195 ? 12.930 -1.962 14.477 1.00 93.25 195 PRO A N 1
ATOM 1515 C CA . PRO A 1 195 ? 13.941 -1.768 13.442 1.00 93.25 195 PRO A CA 1
ATOM 1516 C C . PRO A 1 195 ? 13.329 -1.391 12.088 1.00 93.25 195 PRO A C 1
ATOM 1518 O O . PRO A 1 195 ? 12.309 -1.953 11.687 1.00 93.25 195 PRO A O 1
ATOM 1521 N N . GLN A 1 196 ? 14.006 -0.528 11.328 1.00 93.75 196 GLN A N 1
ATOM 1522 C CA . GLN A 1 196 ? 13.571 -0.142 9.980 1.00 93.75 196 GLN A CA 1
ATOM 1523 C C . GLN A 1 196 ? 13.456 -1.332 9.024 1.00 93.75 196 GLN A C 1
ATOM 1525 O O . GLN A 1 196 ? 12.467 -1.454 8.306 1.00 93.75 196 GLN A O 1
ATOM 1530 N N . LEU A 1 197 ? 14.449 -2.219 9.046 1.00 96.06 197 LEU A N 1
ATOM 1531 C CA . LEU A 1 197 ? 14.504 -3.425 8.229 1.00 96.06 197 LEU A CA 1
ATOM 1532 C C . LEU A 1 197 ? 14.087 -4.641 9.066 1.00 96.06 197 LEU A C 1
ATOM 1534 O O . LEU A 1 197 ? 14.503 -4.791 10.217 1.00 96.06 197 LEU A O 1
ATOM 1538 N N . ALA A 1 198 ? 13.265 -5.508 8.493 1.00 96.50 198 ALA A N 1
ATOM 1539 C CA . ALA A 1 198 ? 12.891 -6.806 9.038 1.00 96.50 198 ALA A CA 1
ATOM 1540 C C . ALA A 1 198 ? 13.221 -7.920 8.048 1.00 96.50 198 ALA A C 1
ATOM 1542 O O . ALA A 1 198 ? 13.407 -7.677 6.856 1.00 96.50 198 ALA A O 1
ATOM 1543 N N . TYR A 1 199 ? 13.272 -9.146 8.560 1.00 97.19 199 TYR A N 1
ATOM 1544 C CA . TYR A 1 199 ? 13.532 -10.346 7.783 1.00 97.19 199 TYR A CA 1
ATOM 1545 C C . TYR A 1 199 ? 12.494 -11.403 8.137 1.00 97.19 199 TYR A C 1
ATOM 1547 O O . TYR A 1 199 ? 12.274 -11.676 9.318 1.00 97.19 199 TYR A O 1
ATOM 1555 N N . TYR A 1 200 ? 11.879 -11.998 7.120 1.00 95.56 200 TYR A N 1
ATOM 1556 C CA . TYR A 1 200 ? 10.834 -13.002 7.277 1.00 95.56 200 TYR A CA 1
ATOM 1557 C C . TYR A 1 200 ? 11.244 -14.296 6.569 1.00 95.56 200 TYR A C 1
ATOM 1559 O O . TYR A 1 200 ? 11.666 -14.247 5.410 1.00 95.56 200 TYR A O 1
ATOM 1567 N N . PRO A 1 201 ? 11.148 -15.456 7.237 1.00 93.25 201 PRO A N 1
ATOM 1568 C CA . PRO A 1 201 ? 11.416 -16.734 6.599 1.00 93.25 201 PRO A CA 1
ATOM 1569 C C . PRO A 1 201 ? 10.289 -17.097 5.626 1.00 93.25 201 PRO A C 1
ATOM 1571 O O . PRO A 1 201 ? 9.111 -16.859 5.886 1.00 93.25 201 PRO A O 1
ATOM 1574 N N . THR A 1 202 ? 10.660 -17.721 4.517 1.00 88.06 202 THR A N 1
ATOM 1575 C CA . THR A 1 202 ? 9.773 -18.248 3.476 1.00 88.06 202 THR A CA 1
ATOM 1576 C C . THR A 1 202 ? 10.276 -19.626 3.040 1.00 88.06 202 THR A C 1
ATOM 1578 O O . THR A 1 202 ? 11.450 -19.944 3.257 1.00 88.06 202 THR A O 1
ATOM 1581 N N . PRO A 1 203 ? 9.451 -20.445 2.366 1.00 84.25 203 PRO A N 1
ATOM 1582 C CA . PRO A 1 203 ? 9.923 -21.707 1.795 1.00 84.25 203 PRO A CA 1
ATOM 1583 C C . PRO A 1 203 ? 11.097 -21.552 0.811 1.00 84.25 203 PRO A C 1
ATOM 1585 O O . PRO A 1 203 ? 11.880 -22.482 0.652 1.00 84.25 203 PRO A O 1
ATOM 1588 N N . ALA A 1 204 ? 11.234 -20.386 0.167 1.00 83.31 204 ALA A N 1
ATOM 1589 C CA . ALA A 1 204 ? 12.280 -20.098 -0.815 1.00 83.31 204 ALA A CA 1
ATOM 1590 C C . ALA A 1 204 ? 13.534 -19.426 -0.215 1.00 83.31 204 ALA A C 1
ATOM 1592 O O . ALA A 1 204 ? 14.488 -19.157 -0.941 1.00 83.31 204 ALA A O 1
ATOM 1593 N N . GLY A 1 205 ? 13.549 -19.143 1.093 1.00 89.50 205 GLY A N 1
ATOM 1594 C CA . GLY A 1 205 ? 14.634 -18.432 1.774 1.00 89.50 205 GLY A CA 1
ATOM 1595 C C . GLY A 1 205 ? 14.121 -17.314 2.676 1.00 89.50 205 GLY A C 1
ATOM 1596 O O . GLY A 1 205 ? 13.011 -17.384 3.194 1.00 89.50 205 GLY A O 1
ATOM 1597 N N . THR A 1 206 ? 14.909 -16.261 2.864 1.00 94.38 206 THR A N 1
ATOM 1598 C CA . THR A 1 206 ? 14.542 -15.124 3.720 1.00 94.38 206 THR A CA 1
ATOM 1599 C C . THR A 1 206 ? 14.250 -13.901 2.870 1.00 94.38 206 THR A C 1
ATOM 1601 O O . THR A 1 206 ? 15.067 -13.521 2.035 1.00 94.38 206 THR A O 1
ATOM 1604 N N . VAL A 1 207 ? 13.118 -13.247 3.121 1.00 94.88 207 VAL A N 1
ATOM 1605 C CA . VAL A 1 207 ? 12.761 -11.985 2.469 1.00 94.88 207 VAL A CA 1
ATOM 1606 C C . VAL A 1 207 ? 13.004 -10.825 3.420 1.00 94.88 207 VAL A C 1
ATOM 1608 O O . VAL A 1 207 ? 12.708 -10.913 4.611 1.00 94.88 207 VAL A O 1
ATOM 1611 N N . SER A 1 208 ? 13.566 -9.740 2.897 1.00 96.00 208 SER A N 1
ATOM 1612 C CA . SER A 1 208 ? 13.751 -8.502 3.654 1.00 96.00 208 SER A CA 1
ATOM 1613 C C . SER A 1 208 ? 12.597 -7.531 3.404 1.00 96.00 208 SER A C 1
ATOM 1615 O O . SER A 1 208 ? 12.038 -7.508 2.305 1.00 96.00 208 SER A O 1
ATOM 1617 N N . GLU A 1 209 ? 12.245 -6.744 4.417 1.00 96.50 209 GLU A N 1
ATOM 1618 C CA . GLU A 1 209 ? 11.140 -5.788 4.374 1.00 96.50 209 GLU A CA 1
ATOM 1619 C C . GLU A 1 209 ? 11.503 -4.482 5.089 1.00 96.50 209 GLU A C 1
ATOM 1621 O O . GLU A 1 209 ? 11.953 -4.484 6.236 1.00 96.50 209 GLU A O 1
ATOM 1626 N N . TRP A 1 210 ? 11.246 -3.354 4.439 1.00 97.00 210 TRP A N 1
ATOM 1627 C CA . TRP A 1 210 ? 11.217 -2.042 5.062 1.00 97.00 210 TRP A CA 1
ATOM 1628 C C . TRP A 1 210 ? 9.880 -1.831 5.761 1.00 97.00 210 TRP A C 1
ATOM 1630 O O . TRP A 1 210 ? 8.816 -1.793 5.140 1.00 97.00 210 TRP A O 1
ATOM 1640 N N . ARG A 1 211 ? 9.946 -1.647 7.078 1.00 96.06 211 ARG A N 1
ATOM 1641 C CA . ARG A 1 211 ? 8.783 -1.378 7.925 1.00 96.06 211 ARG A CA 1
ATOM 1642 C C . ARG A 1 211 ? 8.437 0.099 7.997 1.00 96.06 211 ARG A C 1
ATOM 1644 O O . ARG A 1 211 ? 7.286 0.427 8.264 1.00 96.06 211 ARG A O 1
ATOM 1651 N N . TYR A 1 212 ? 9.395 0.987 7.747 1.00 96.19 212 TYR A N 1
ATOM 1652 C CA . TYR A 1 212 ? 9.143 2.420 7.614 1.00 96.19 212 TYR A CA 1
ATOM 1653 C C . TYR A 1 212 ? 10.224 3.134 6.795 1.00 96.19 212 TYR A C 1
ATOM 1655 O O . TYR A 1 212 ? 11.335 2.625 6.640 1.00 96.19 212 TYR A O 1
ATOM 1663 N N . THR A 1 213 ? 9.914 4.339 6.313 1.00 95.19 213 THR A N 1
ATOM 1664 C CA . THR A 1 213 ? 10.889 5.254 5.697 1.00 95.19 213 THR A CA 1
ATOM 1665 C C . THR A 1 213 ? 10.732 6.688 6.179 1.00 95.19 213 THR A C 1
ATOM 1667 O O . THR A 1 213 ? 9.641 7.152 6.531 1.00 95.19 213 THR A O 1
ATOM 1670 N N . GLY A 1 214 ? 11.849 7.410 6.181 1.00 92.19 214 GLY A N 1
ATOM 1671 C CA . GLY A 1 214 ? 11.924 8.809 6.577 1.00 92.19 214 GLY A CA 1
ATOM 1672 C C . GLY A 1 214 ? 11.429 9.796 5.520 1.00 92.19 214 GLY A C 1
ATOM 1673 O O . GLY A 1 214 ? 11.133 10.934 5.873 1.00 92.19 214 GLY A O 1
ATOM 1674 N N . ASN A 1 215 ? 11.369 9.399 4.248 1.00 94.06 215 ASN A N 1
ATOM 1675 C CA . ASN A 1 215 ? 11.072 10.286 3.120 1.00 94.06 215 ASN A CA 1
ATOM 1676 C C . ASN A 1 215 ? 10.721 9.496 1.835 1.00 94.06 215 ASN A C 1
ATOM 1678 O O . ASN A 1 215 ? 10.833 8.264 1.796 1.00 94.06 215 ASN A O 1
ATOM 1682 N N . ILE A 1 216 ? 10.318 10.225 0.786 1.00 95.50 216 ILE A N 1
ATOM 1683 C CA . ILE A 1 216 ? 9.996 9.724 -0.562 1.00 95.50 216 ILE A CA 1
ATOM 1684 C C . ILE A 1 216 ? 11.207 9.044 -1.213 1.00 95.50 216 ILE A C 1
ATOM 1686 O O . ILE A 1 216 ? 11.045 7.974 -1.794 1.00 95.50 216 ILE A O 1
ATOM 1690 N N . LEU A 1 217 ? 12.409 9.623 -1.102 1.00 95.56 217 LEU A N 1
ATOM 1691 C CA . LEU A 1 217 ? 13.640 9.041 -1.652 1.00 95.56 217 LEU A CA 1
ATOM 1692 C C . LEU A 1 217 ? 13.876 7.623 -1.120 1.00 95.56 217 LEU A C 1
ATOM 1694 O O . LEU A 1 217 ? 14.056 6.677 -1.887 1.00 95.56 217 LEU A O 1
ATOM 1698 N N . GLU A 1 218 ? 13.852 7.466 0.201 1.00 96.25 218 GLU A N 1
ATOM 1699 C CA . GLU A 1 218 ? 13.923 6.167 0.853 1.00 96.25 218 GLU A CA 1
ATOM 1700 C C . GLU A 1 218 ? 12.776 5.278 0.367 1.00 96.25 218 GLU A C 1
ATOM 1702 O O . GLU A 1 218 ? 13.027 4.181 -0.122 1.00 96.25 218 GLU A O 1
ATOM 1707 N N . PHE A 1 219 ? 11.530 5.746 0.425 1.00 97.06 219 PHE A N 1
ATOM 1708 C CA . PHE A 1 219 ? 10.375 4.967 -0.023 1.00 97.06 219 PHE A CA 1
ATOM 1709 C C . PHE A 1 219 ? 10.548 4.408 -1.447 1.00 97.06 219 PHE A C 1
ATOM 1711 O O . PHE A 1 219 ? 10.359 3.211 -1.660 1.00 97.06 219 PHE A O 1
ATOM 1718 N N . GLY A 1 220 ? 10.999 5.229 -2.397 1.00 96.25 220 GLY A N 1
ATOM 1719 C CA . GLY A 1 220 ? 11.296 4.793 -3.758 1.00 96.25 220 GLY A CA 1
ATOM 1720 C C . GLY A 1 220 ? 12.450 3.789 -3.833 1.00 96.25 220 GLY A C 1
ATOM 1721 O O . GLY A 1 220 ? 12.323 2.779 -4.519 1.00 96.25 220 GLY A O 1
ATOM 1722 N N . ASN A 1 221 ? 13.530 3.980 -3.069 1.00 95.44 221 ASN A N 1
ATOM 1723 C CA . ASN A 1 221 ? 14.611 2.988 -2.977 1.00 95.44 221 ASN A CA 1
ATOM 1724 C C . ASN A 1 221 ? 14.107 1.640 -2.426 1.00 95.44 221 ASN A C 1
ATOM 1726 O O . ASN A 1 221 ? 14.543 0.583 -2.878 1.00 95.44 221 ASN A O 1
ATOM 1730 N N . GLY A 1 222 ? 13.186 1.665 -1.458 1.00 96.00 222 GLY A N 1
ATOM 1731 C CA . GLY A 1 222 ? 12.548 0.468 -0.912 1.00 96.00 222 GLY A CA 1
ATOM 1732 C C . GLY A 1 222 ? 11.676 -0.257 -1.940 1.00 96.00 222 GLY A C 1
ATOM 1733 O O . GLY A 1 222 ? 11.690 -1.486 -1.984 1.00 96.00 222 GLY A O 1
ATOM 1734 N N . LEU A 1 223 ? 10.958 0.482 -2.794 1.00 95.75 223 LEU A N 1
ATOM 1735 C CA . LEU A 1 223 ? 10.201 -0.089 -3.915 1.00 95.75 223 LEU A CA 1
ATOM 1736 C C . LEU A 1 223 ? 11.133 -0.736 -4.948 1.00 95.75 223 LEU A C 1
ATOM 1738 O O . LEU A 1 223 ? 10.942 -1.900 -5.289 1.00 95.75 223 LEU A O 1
ATOM 1742 N N . GLU A 1 224 ? 12.169 -0.017 -5.389 1.00 93.62 224 GLU A N 1
ATOM 1743 C CA . GLU A 1 224 ? 13.149 -0.491 -6.379 1.00 93.62 224 GLU A CA 1
ATOM 1744 C C . GLU A 1 224 ? 13.842 -1.781 -5.931 1.00 93.62 224 GLU A C 1
ATOM 1746 O O . GLU A 1 224 ? 13.984 -2.719 -6.709 1.00 93.62 224 GLU A O 1
ATOM 1751 N N . ARG A 1 225 ? 14.202 -1.867 -4.647 1.00 94.06 225 ARG A N 1
ATOM 1752 C CA . ARG A 1 225 ? 14.849 -3.048 -4.054 1.00 94.06 225 ARG A CA 1
ATOM 1753 C C . ARG A 1 225 ? 13.881 -4.177 -3.709 1.00 94.06 225 ARG A C 1
ATOM 1755 O O . ARG A 1 225 ? 14.302 -5.145 -3.081 1.00 94.06 225 ARG A O 1
ATOM 1762 N N . MET A 1 226 ? 12.597 -4.029 -4.038 1.00 95.12 226 MET A N 1
ATOM 1763 C CA . MET A 1 226 ? 11.543 -4.971 -3.666 1.00 95.12 226 MET A CA 1
ATOM 1764 C C . MET A 1 226 ? 11.557 -5.260 -2.153 1.00 95.12 226 MET A C 1
ATOM 1766 O O . MET A 1 226 ? 11.488 -6.396 -1.712 1.00 95.12 226 MET A O 1
ATOM 1770 N N . GLN A 1 227 ? 11.671 -4.222 -1.321 1.00 96.94 227 GLN A N 1
ATOM 1771 C CA . GLN A 1 227 ? 11.646 -4.332 0.146 1.00 96.94 227 GLN A CA 1
ATOM 1772 C C . GLN A 1 227 ? 10.327 -3.824 0.744 1.00 96.94 227 GLN A C 1
ATOM 1774 O O . GLN A 1 227 ? 10.175 -3.800 1.958 1.00 96.94 227 GLN A O 1
ATOM 1779 N N . ILE A 1 228 ? 9.359 -3.422 -0.078 1.00 97.75 228 ILE A N 1
ATOM 1780 C CA . ILE A 1 228 ? 8.032 -2.973 0.360 1.00 97.75 228 ILE A CA 1
ATOM 1781 C C . ILE A 1 228 ? 6.972 -3.882 -0.260 1.00 97.75 228 ILE A C 1
ATOM 1783 O O . ILE A 1 228 ? 7.002 -4.148 -1.460 1.00 97.75 228 ILE A O 1
ATOM 1787 N N . GLY A 1 229 ? 6.025 -4.331 0.563 1.00 97.19 229 GLY A N 1
ATOM 1788 C CA . GLY A 1 229 ? 4.942 -5.228 0.179 1.00 97.19 229 GLY A CA 1
ATOM 1789 C C . GLY A 1 229 ? 5.236 -6.696 0.482 1.00 97.19 229 GLY A C 1
ATOM 1790 O O . GLY A 1 229 ? 6.384 -7.112 0.665 1.00 97.19 229 GLY A O 1
ATOM 1791 N N . THR A 1 230 ? 4.170 -7.497 0.521 1.00 96.69 230 THR A N 1
ATOM 1792 C CA . THR A 1 230 ? 4.287 -8.948 0.701 1.00 96.69 230 THR A CA 1
ATOM 1793 C C . THR A 1 230 ? 4.637 -9.631 -0.613 1.00 96.69 230 THR A C 1
ATOM 1795 O O . THR A 1 230 ? 3.958 -9.369 -1.607 1.00 96.69 230 THR A O 1
ATOM 1798 N N . PRO A 1 231 ? 5.659 -10.505 -0.634 1.00 95.81 231 PRO A N 1
ATOM 1799 C CA . PRO A 1 231 ? 6.003 -11.262 -1.823 1.00 95.81 231 PRO A CA 1
ATOM 1800 C C . PRO A 1 231 ? 4.962 -12.346 -2.086 1.00 95.81 231 PRO A C 1
ATOM 1802 O O . PRO A 1 231 ? 4.479 -13.009 -1.163 1.00 95.81 231 PRO A O 1
ATOM 1805 N N . LEU A 1 232 ? 4.642 -12.528 -3.360 1.00 93.56 232 LEU A N 1
ATOM 1806 C CA . LEU A 1 232 ? 3.839 -13.614 -3.896 1.00 93.56 232 LEU A CA 1
ATOM 1807 C C . LEU A 1 232 ? 4.497 -14.118 -5.185 1.00 93.56 232 LEU A C 1
ATOM 1809 O O . LEU A 1 232 ? 5.053 -13.314 -5.942 1.00 93.56 232 LEU A O 1
ATOM 1813 N N . PRO A 1 233 ? 4.392 -15.423 -5.494 1.00 91.75 233 PRO A N 1
ATOM 1814 C CA . PRO A 1 233 ? 4.671 -15.897 -6.842 1.00 91.75 233 PRO A CA 1
ATOM 1815 C C . PRO A 1 233 ? 3.840 -15.101 -7.854 1.00 91.75 233 PRO A C 1
ATOM 1817 O O . PRO A 1 233 ? 2.649 -14.871 -7.623 1.00 91.75 233 PRO A O 1
ATOM 1820 N N . LEU A 1 234 ? 4.451 -14.700 -8.973 1.00 89.56 234 LEU A N 1
ATOM 1821 C CA . LEU A 1 234 ? 3.836 -13.781 -9.940 1.00 89.56 234 LEU A CA 1
ATOM 1822 C C . LEU A 1 234 ? 2.428 -14.224 -10.381 1.00 89.56 234 LEU A C 1
ATOM 1824 O O . LEU A 1 234 ? 1.480 -13.445 -10.328 1.00 89.56 234 LEU A O 1
ATOM 1828 N N . GLN A 1 235 ? 2.266 -15.497 -10.750 1.00 88.62 235 GLN A N 1
ATOM 1829 C CA . GLN A 1 235 ? 0.969 -16.055 -11.158 1.00 88.62 235 GLN A CA 1
ATOM 1830 C C . GLN A 1 235 ? -0.068 -16.002 -10.028 1.00 88.62 235 GLN A C 1
ATOM 1832 O O . GLN A 1 235 ? -1.204 -15.591 -10.251 1.00 88.62 235 GLN A O 1
ATOM 1837 N N . THR A 1 236 ? 0.325 -16.383 -8.807 1.00 88.62 236 THR A N 1
ATOM 1838 C CA . THR A 1 236 ? -0.556 -16.367 -7.633 1.00 88.62 236 THR A CA 1
ATOM 1839 C C . THR A 1 236 ? -1.058 -14.962 -7.342 1.00 88.62 236 THR A C 1
ATOM 1841 O O . THR A 1 236 ? -2.252 -14.781 -7.126 1.00 88.62 236 THR A O 1
ATOM 1844 N N . GLY A 1 237 ? -0.178 -13.960 -7.359 1.00 88.50 237 GLY A N 1
ATOM 1845 C CA . GLY A 1 237 ? -0.598 -12.594 -7.072 1.00 88.50 237 GLY A CA 1
ATOM 1846 C C . GLY A 1 237 ? -1.458 -11.986 -8.186 1.00 88.50 237 GLY A C 1
ATOM 1847 O O . GLY A 1 237 ? -2.419 -11.291 -7.876 1.00 88.50 237 GLY A O 1
ATOM 1848 N N . ILE A 1 238 ? -1.218 -12.314 -9.462 1.00 88.88 238 ILE A N 1
ATOM 1849 C CA . ILE A 1 238 ? -2.114 -11.921 -10.566 1.00 88.88 238 ILE A CA 1
ATOM 1850 C C . ILE A 1 238 ? -3.521 -12.495 -10.363 1.00 88.88 238 ILE A C 1
ATOM 1852 O O . ILE A 1 238 ? -4.507 -11.771 -10.503 1.00 88.88 238 ILE A O 1
ATOM 1856 N N . ILE A 1 239 ? -3.617 -13.780 -10.012 1.00 86.88 239 ILE A N 1
ATOM 1857 C CA . ILE A 1 239 ? -4.900 -14.443 -9.746 1.00 86.88 239 ILE A CA 1
ATOM 1858 C C . ILE A 1 239 ? -5.588 -13.821 -8.526 1.00 86.88 239 ILE A C 1
ATOM 1860 O O . ILE A 1 239 ? -6.787 -13.566 -8.580 1.00 86.88 239 ILE A O 1
ATOM 1864 N N . GLU A 1 240 ? -4.846 -13.528 -7.455 1.00 84.94 240 GLU A N 1
ATOM 1865 C CA . GLU A 1 240 ? -5.399 -12.909 -6.243 1.00 84.94 240 GLU A CA 1
ATOM 1866 C C . GLU A 1 240 ? -5.936 -11.496 -6.515 1.00 84.94 240 GLU A C 1
ATOM 1868 O O . GLU A 1 240 ? -6.974 -11.122 -5.968 1.00 84.94 240 GLU A O 1
ATOM 1873 N N . LEU A 1 241 ? -5.260 -10.719 -7.374 1.00 86.12 241 LEU A N 1
ATOM 1874 C CA . LEU A 1 241 ? -5.703 -9.382 -7.784 1.00 86.12 241 LEU A CA 1
ATOM 1875 C C . LEU A 1 241 ? -6.899 -9.418 -8.751 1.00 86.12 241 LEU A C 1
ATOM 1877 O O . LEU A 1 241 ? -7.750 -8.521 -8.716 1.00 86.12 241 LEU A O 1
ATOM 1881 N N . ALA A 1 242 ? -6.940 -10.447 -9.604 1.00 84.56 242 ALA A N 1
ATOM 1882 C CA . ALA A 1 242 ? -7.947 -10.718 -10.628 1.00 84.56 242 ALA A CA 1
ATOM 1883 C C . ALA A 1 242 ? -8.339 -9.498 -11.486 1.00 84.56 242 ALA A C 1
ATOM 1885 O O . ALA A 1 242 ? -9.483 -9.378 -11.916 1.00 84.56 242 ALA A O 1
ATOM 1886 N N . ASP A 1 243 ? -7.418 -8.571 -11.736 1.00 85.12 243 ASP A N 1
ATOM 1887 C CA . ASP A 1 243 ? -7.700 -7.350 -12.491 1.00 85.12 243 ASP A CA 1
ATOM 1888 C C . ASP A 1 243 ? -7.074 -7.434 -13.898 1.00 85.12 243 ASP A C 1
ATOM 1890 O O . ASP A 1 243 ? -5.847 -7.551 -14.007 1.00 85.12 243 ASP A O 1
ATOM 1894 N N . PRO A 1 244 ? -7.882 -7.412 -14.978 1.00 85.69 244 PRO A N 1
ATOM 1895 C CA . PRO A 1 244 ? -7.373 -7.491 -16.344 1.00 85.69 244 PRO A CA 1
ATOM 1896 C C . PRO A 1 244 ? -6.401 -6.365 -16.702 1.00 85.69 244 PRO A C 1
ATOM 1898 O O . PRO A 1 244 ? -5.420 -6.629 -17.392 1.00 85.69 244 PRO A O 1
ATOM 1901 N N . ASP A 1 245 ? -6.620 -5.145 -16.203 1.00 86.88 245 ASP A N 1
ATOM 1902 C CA . ASP A 1 245 ? -5.747 -4.011 -16.511 1.00 86.88 245 ASP A CA 1
ATOM 1903 C C . ASP A 1 245 ? -4.385 -4.185 -15.822 1.00 86.88 245 ASP A C 1
ATOM 1905 O O . ASP A 1 245 ? -3.343 -3.825 -16.377 1.00 86.88 245 ASP A O 1
ATOM 1909 N N . ILE A 1 246 ? -4.372 -4.779 -14.620 1.00 89.12 246 ILE A N 1
ATOM 1910 C CA . ILE A 1 246 ? -3.129 -5.141 -13.922 1.00 89.12 246 ILE A CA 1
ATOM 1911 C C . ILE A 1 246 ? -2.396 -6.254 -14.668 1.00 89.12 246 ILE A C 1
ATOM 1913 O O . ILE A 1 246 ? -1.181 -6.152 -14.838 1.00 89.12 246 ILE A O 1
ATOM 1917 N N . LEU A 1 247 ? -3.100 -7.295 -15.125 1.00 90.00 247 LEU A N 1
ATOM 1918 C CA . LEU A 1 247 ? -2.486 -8.342 -15.944 1.00 90.00 247 LEU A CA 1
ATOM 1919 C C . LEU A 1 247 ? -1.873 -7.735 -17.210 1.00 90.00 247 LEU A C 1
ATOM 1921 O O . LEU A 1 247 ? -0.703 -7.978 -17.482 1.00 90.00 247 LEU A O 1
ATOM 1925 N N . ASP A 1 248 ? -2.608 -6.885 -17.926 1.00 88.56 248 ASP A N 1
ATOM 1926 C CA . ASP A 1 248 ? -2.116 -6.205 -19.126 1.00 88.56 248 ASP A CA 1
ATOM 1927 C C . ASP A 1 248 ? -0.875 -5.367 -18.836 1.00 88.56 248 ASP A C 1
ATOM 1929 O O . ASP A 1 248 ? 0.104 -5.414 -19.582 1.00 88.56 248 ASP A O 1
ATOM 1933 N N . ALA A 1 249 ? -0.882 -4.613 -17.738 1.00 89.06 249 ALA A N 1
ATOM 1934 C CA . ALA A 1 249 ? 0.281 -3.853 -17.311 1.00 89.06 249 ALA A CA 1
ATOM 1935 C C . ALA A 1 249 ? 1.474 -4.774 -17.035 1.00 89.06 249 ALA A C 1
ATOM 1937 O O . ALA A 1 249 ? 2.552 -4.545 -17.576 1.00 89.06 249 ALA A O 1
ATOM 1938 N N . ILE A 1 250 ? 1.293 -5.838 -16.253 1.00 89.88 250 ILE A N 1
ATOM 1939 C CA . ILE A 1 250 ? 2.371 -6.775 -15.925 1.00 89.88 250 ILE A CA 1
ATOM 1940 C C . ILE A 1 250 ? 2.889 -7.477 -17.184 1.00 89.88 250 ILE A C 1
ATOM 1942 O O . ILE A 1 250 ? 4.102 -7.534 -17.368 1.00 89.88 250 ILE A O 1
ATOM 1946 N N . THR A 1 251 ? 2.023 -7.959 -18.077 1.00 88.44 251 THR A N 1
ATOM 1947 C CA . THR A 1 251 ? 2.427 -8.604 -19.336 1.00 88.44 251 THR A CA 1
ATOM 1948 C C . THR A 1 251 ? 3.208 -7.648 -20.237 1.00 88.44 251 THR A C 1
ATOM 1950 O O . THR A 1 251 ? 4.188 -8.060 -20.836 1.00 88.44 251 THR A O 1
ATOM 1953 N N . ASN A 1 252 ? 2.842 -6.365 -20.300 1.00 85.94 252 ASN A N 1
ATOM 1954 C CA . ASN A 1 252 ? 3.591 -5.374 -21.086 1.00 85.94 252 ASN A CA 1
ATOM 1955 C C . ASN A 1 252 ? 4.939 -4.990 -20.453 1.00 85.94 252 ASN A C 1
ATOM 1957 O O . ASN A 1 252 ? 5.875 -4.571 -21.140 1.00 85.94 252 ASN A O 1
ATOM 1961 N N . LEU A 1 253 ? 5.026 -5.056 -19.126 1.00 85.31 253 LEU A N 1
ATOM 1962 C CA . LEU A 1 253 ? 6.231 -4.700 -18.386 1.00 85.31 253 LEU A CA 1
ATOM 1963 C C . LEU A 1 253 ? 7.231 -5.861 -18.336 1.00 85.31 253 LEU A C 1
ATOM 1965 O O . LEU A 1 253 ? 8.439 -5.638 -18.440 1.00 85.31 253 LEU A O 1
ATOM 1969 N N . THR A 1 254 ? 6.740 -7.088 -18.202 1.00 82.44 254 THR A N 1
ATOM 1970 C CA . THR A 1 254 ? 7.525 -8.323 -18.077 1.00 82.44 254 THR A CA 1
ATOM 1971 C C . THR A 1 254 ? 7.649 -9.048 -19.419 1.00 82.44 254 THR A C 1
ATOM 1973 O O . THR A 1 254 ? 6.887 -8.795 -20.339 1.00 82.44 254 THR A O 1
ATOM 1976 N N . ASN A 1 255 ? 8.605 -9.971 -19.558 1.00 79.62 255 ASN A N 1
ATOM 1977 C CA . ASN A 1 255 ? 8.686 -10.840 -20.744 1.00 79.62 255 ASN A CA 1
ATOM 1978 C C . ASN A 1 255 ? 7.797 -12.086 -20.568 1.00 79.62 255 ASN A C 1
ATOM 1980 O O . ASN A 1 255 ? 8.226 -13.211 -20.825 1.00 79.62 255 ASN A O 1
ATOM 1984 N N . MET A 1 256 ? 6.582 -11.902 -20.045 1.00 86.25 256 MET A N 1
ATOM 1985 C CA . MET A 1 256 ? 5.636 -12.997 -19.844 1.00 86.25 256 MET A CA 1
ATOM 1986 C C . MET A 1 256 ? 5.221 -13.577 -21.197 1.00 86.25 256 MET A C 1
ATOM 1988 O O . MET A 1 256 ? 4.895 -12.832 -22.116 1.00 86.25 256 MET A O 1
ATOM 1992 N N . SER A 1 257 ? 5.222 -14.906 -21.326 1.00 87.62 257 SER A N 1
ATOM 1993 C CA . SER A 1 257 ? 4.826 -15.553 -22.578 1.00 87.62 257 SER A CA 1
ATOM 1994 C C . SER A 1 257 ? 3.337 -15.355 -22.868 1.00 87.62 257 SER A C 1
ATOM 1996 O O . SER A 1 257 ? 2.505 -15.390 -21.958 1.00 87.62 257 SER A O 1
ATOM 1998 N N . ASP A 1 258 ? 2.991 -15.230 -24.151 1.00 87.62 258 ASP A N 1
ATOM 1999 C CA . ASP A 1 258 ? 1.599 -15.078 -24.595 1.00 87.62 258 ASP A CA 1
ATOM 2000 C C . ASP A 1 258 ? 0.709 -16.246 -24.149 1.00 87.62 258 ASP A C 1
ATOM 2002 O O . ASP A 1 258 ? -0.463 -16.052 -23.825 1.00 87.62 258 ASP A O 1
ATOM 2006 N N . VAL A 1 259 ? 1.276 -17.457 -24.083 1.00 89.50 259 VAL A N 1
ATOM 2007 C CA . VAL A 1 259 ? 0.579 -18.659 -23.599 1.00 89.50 259 VAL A CA 1
ATOM 2008 C C . VAL A 1 259 ? 0.167 -18.480 -22.139 1.00 89.50 259 VAL A C 1
ATOM 2010 O O . VAL A 1 259 ? -1.016 -18.589 -21.824 1.00 89.50 259 VAL A O 1
ATOM 2013 N N . LEU A 1 260 ? 1.113 -18.123 -21.263 1.00 88.44 260 LEU A N 1
ATOM 2014 C CA . LEU A 1 260 ? 0.824 -17.923 -19.844 1.00 88.44 260 LEU A CA 1
ATOM 2015 C C . LEU A 1 260 ? -0.132 -16.742 -19.628 1.00 88.44 260 LEU A C 1
ATOM 2017 O O . LEU A 1 260 ? -1.062 -16.830 -18.826 1.00 88.44 260 LEU A O 1
ATOM 2021 N N . ALA A 1 261 ? 0.059 -15.643 -20.360 1.00 88.38 261 ALA A N 1
ATOM 2022 C CA . ALA A 1 261 ? -0.842 -14.498 -20.288 1.00 88.38 261 ALA A CA 1
ATOM 2023 C C . ALA A 1 261 ? -2.279 -14.887 -20.685 1.00 88.38 261 ALA A C 1
ATOM 2025 O O . ALA A 1 261 ? -3.233 -14.467 -20.031 1.00 88.38 261 ALA A O 1
ATOM 2026 N N . SER A 1 262 ? -2.453 -15.722 -21.714 1.00 89.62 262 SER A N 1
ATOM 2027 C CA . SER A 1 262 ? -3.763 -16.221 -22.155 1.00 89.62 262 SER A CA 1
ATOM 2028 C C . SER A 1 262 ? -4.443 -17.119 -21.109 1.00 89.62 262 SER A C 1
ATOM 2030 O O . SER A 1 262 ? -5.633 -16.951 -20.812 1.00 89.62 262 SER A O 1
ATOM 2032 N N . GLU A 1 263 ? -3.687 -18.022 -20.482 1.00 90.75 263 GLU A N 1
ATOM 2033 C CA . GLU A 1 263 ? -4.176 -18.874 -19.389 1.00 90.75 263 GLU A CA 1
ATOM 2034 C C . GLU A 1 263 ? -4.632 -18.042 -18.180 1.00 90.75 263 GLU A C 1
ATOM 2036 O O . GLU A 1 263 ? -5.717 -18.262 -17.624 1.00 90.75 263 GLU A O 1
ATOM 2041 N N . LEU A 1 264 ? -3.846 -17.027 -17.804 1.00 90.38 264 LEU A N 1
ATOM 2042 C CA . LEU A 1 264 ? -4.187 -16.112 -16.715 1.00 90.38 264 LEU A CA 1
ATOM 2043 C C . LEU A 1 264 ? -5.424 -15.272 -17.048 1.00 90.38 264 LEU A C 1
ATOM 2045 O O . LEU A 1 264 ? -6.314 -15.170 -16.207 1.00 90.38 264 LEU A O 1
ATOM 2049 N N . ARG A 1 265 ? -5.553 -14.739 -18.273 1.00 89.44 265 ARG A N 1
ATOM 2050 C CA . ARG A 1 265 ? -6.771 -14.022 -18.710 1.00 89.44 265 ARG A CA 1
ATOM 2051 C C . ARG A 1 265 ? -8.017 -14.886 -18.564 1.00 89.44 265 ARG A C 1
ATOM 2053 O O . ARG A 1 265 ? -9.033 -14.419 -18.049 1.00 89.44 265 ARG A O 1
ATOM 2060 N N . THR A 1 266 ? -7.928 -16.145 -18.986 1.00 87.56 266 THR A N 1
ATOM 2061 C CA . THR A 1 266 ? -9.031 -17.105 -18.867 1.00 87.56 266 THR A CA 1
ATOM 2062 C C . THR A 1 266 ? -9.396 -17.311 -17.398 1.00 87.56 266 THR A C 1
ATOM 2064 O O . THR A 1 266 ? -10.562 -17.180 -17.026 1.00 87.56 266 THR A O 1
ATOM 2067 N N . THR A 1 267 ? -8.398 -17.521 -16.541 1.00 87.25 267 THR A N 1
ATOM 2068 C CA . THR A 1 267 ? -8.591 -17.694 -15.095 1.00 87.25 267 THR A CA 1
ATOM 2069 C C . THR A 1 267 ? -9.241 -16.465 -14.451 1.00 87.25 267 THR A C 1
ATOM 2071 O O . THR A 1 267 ? -10.220 -16.598 -13.719 1.00 87.25 267 THR A O 1
ATOM 2074 N N . ILE A 1 268 ? -8.764 -15.257 -14.771 1.00 84.88 268 ILE A N 1
ATOM 2075 C CA . ILE A 1 268 ? -9.315 -13.992 -14.258 1.00 84.88 268 ILE A CA 1
ATOM 2076 C C . ILE A 1 268 ? -10.769 -13.795 -14.698 1.00 84.88 268 ILE A C 1
ATOM 2078 O O . ILE A 1 268 ? -11.606 -13.383 -13.892 1.00 84.88 268 ILE A O 1
ATOM 2082 N N . SER A 1 269 ? -11.090 -14.117 -15.955 1.00 80.44 269 SER A N 1
ATOM 2083 C CA . SER A 1 269 ? -12.455 -13.983 -16.479 1.00 80.44 269 SER A CA 1
ATOM 2084 C C . SER A 1 269 ? -13.468 -14.843 -15.712 1.00 80.44 269 SER A C 1
ATOM 2086 O O . SER A 1 269 ? -14.612 -14.432 -15.530 1.00 80.44 269 SER A O 1
ATOM 2088 N N . ILE A 1 270 ? -13.026 -15.997 -15.199 1.00 77.50 270 ILE A N 1
ATOM 2089 C CA . ILE A 1 270 ? -13.825 -16.889 -14.353 1.00 77.50 270 ILE A CA 1
ATOM 2090 C C . ILE A 1 270 ? -13.885 -16.357 -12.914 1.00 77.50 270 ILE A C 1
ATOM 2092 O O . ILE A 1 270 ? -14.939 -16.403 -12.279 1.00 77.50 270 ILE A O 1
ATOM 2096 N N . ALA A 1 271 ? -12.762 -15.846 -12.400 1.00 68.06 271 ALA A N 1
ATOM 2097 C CA . ALA A 1 271 ? -12.615 -15.432 -11.007 1.00 68.06 271 ALA A CA 1
ATOM 2098 C C . ALA A 1 271 ? -13.440 -14.188 -10.629 1.00 68.06 271 ALA A C 1
ATOM 2100 O O . ALA A 1 271 ? -13.795 -14.061 -9.463 1.00 68.06 271 ALA A O 1
ATOM 2101 N N . ASN A 1 272 ? -13.802 -13.328 -11.596 1.00 63.62 272 ASN A N 1
ATOM 2102 C CA . ASN A 1 272 ? -14.379 -11.985 -11.409 1.00 63.62 272 ASN A CA 1
ATOM 2103 C C . ASN A 1 272 ? -13.451 -11.014 -10.627 1.00 63.62 272 ASN A C 1
ATOM 2105 O O . ASN A 1 272 ? -12.964 -11.355 -9.551 1.00 63.62 272 ASN A O 1
ATOM 2109 N N . PRO A 1 273 ? -13.247 -9.756 -11.076 1.00 60.81 273 PRO A N 1
ATOM 2110 C CA . PRO A 1 273 ? -12.218 -8.891 -10.486 1.00 60.81 273 PRO A CA 1
ATOM 2111 C C . PRO A 1 273 ? -12.371 -8.580 -8.989 1.00 60.81 273 PRO A C 1
ATOM 2113 O O . PRO A 1 273 ? -13.419 -8.092 -8.539 1.00 60.81 273 PRO A O 1
ATOM 2116 N N . SER A 1 274 ? -11.294 -8.788 -8.219 1.00 57.69 274 SER A N 1
ATOM 2117 C CA . SER A 1 274 ? -11.317 -8.990 -6.757 1.00 57.69 274 SER A CA 1
ATOM 2118 C C . SER A 1 274 ? -10.635 -7.894 -5.922 1.00 57.69 274 SER A C 1
ATOM 2120 O O . SER A 1 274 ? -11.020 -7.734 -4.765 1.00 57.69 274 SER A O 1
ATOM 2122 N N . VAL A 1 275 ? -9.751 -7.046 -6.474 1.00 61.78 275 VAL A N 1
ATOM 2123 C CA . VAL A 1 275 ? -9.098 -5.977 -5.678 1.00 61.78 275 VAL A CA 1
ATOM 2124 C C . VAL A 1 275 ? -9.592 -4.552 -5.954 1.00 61.78 275 VAL A C 1
ATOM 2126 O O . VAL A 1 275 ? -9.751 -4.110 -7.091 1.00 61.78 275 VAL A O 1
ATOM 2129 N N . SER A 1 276 ? -9.937 -3.845 -4.871 1.00 64.50 276 SER A N 1
ATOM 2130 C CA . SER A 1 276 ? -10.432 -2.466 -4.896 1.00 64.50 276 SER A CA 1
ATOM 2131 C C . SER A 1 276 ? -9.321 -1.486 -4.567 1.00 64.50 276 SER A C 1
ATOM 2133 O O . SER A 1 276 ? -8.720 -1.590 -3.503 1.00 64.50 276 SER A O 1
ATOM 2135 N N . TYR A 1 277 ? -9.100 -0.506 -5.430 1.00 71.19 277 TYR A N 1
ATOM 2136 C CA . TYR A 1 277 ? -8.139 0.567 -5.218 1.00 71.19 277 TYR A CA 1
ATOM 2137 C C . TYR A 1 277 ? -8.604 1.819 -5.957 1.00 71.19 277 TYR A C 1
ATOM 2139 O O . TYR A 1 277 ? -9.362 1.734 -6.928 1.00 71.19 277 TYR A O 1
ATOM 2147 N N . ARG A 1 278 ? -8.155 2.992 -5.501 1.00 75.69 278 ARG A N 1
ATOM 2148 C CA . ARG A 1 278 ? -8.352 4.237 -6.255 1.00 75.69 278 ARG A CA 1
ATOM 2149 C C . ARG A 1 278 ? -7.309 4.359 -7.365 1.00 75.69 278 ARG A C 1
ATOM 2151 O O . ARG A 1 278 ? -7.682 4.618 -8.504 1.00 75.69 278 ARG A O 1
ATOM 2158 N N . THR A 1 279 ? -6.047 4.095 -7.048 1.00 84.25 279 THR A N 1
ATOM 2159 C CA . THR A 1 279 ? -4.958 3.988 -8.026 1.00 84.25 279 THR A CA 1
ATOM 2160 C C . THR A 1 279 ? -4.185 2.692 -7.775 1.00 84.25 279 THR A C 1
ATOM 2162 O O . THR A 1 279 ? -3.965 2.335 -6.620 1.00 84.25 279 THR A O 1
ATOM 2165 N N . ALA A 1 280 ? -3.769 1.997 -8.832 1.00 88.50 280 ALA A N 1
ATOM 2166 C CA . ALA A 1 280 ? -2.720 0.987 -8.789 1.00 88.50 280 ALA A CA 1
ATOM 2167 C C . ALA A 1 280 ? -1.485 1.486 -9.543 1.00 88.50 280 ALA A C 1
ATOM 2169 O O . ALA A 1 280 ? -1.604 2.104 -10.600 1.00 88.50 280 ALA A O 1
ATOM 2170 N N . ILE A 1 281 ? -0.306 1.223 -8.989 1.00 90.31 281 ILE A N 1
ATOM 2171 C CA . ILE A 1 281 ? 0.984 1.590 -9.569 1.00 90.31 281 ILE A CA 1
ATOM 2172 C C . ILE A 1 281 ? 1.824 0.324 -9.662 1.00 90.31 281 ILE A C 1
ATOM 2174 O O . ILE A 1 281 ? 2.154 -0.278 -8.640 1.00 90.31 281 ILE A O 1
ATOM 2178 N N . ILE A 1 282 ? 2.140 -0.074 -10.892 1.00 90.38 282 ILE A N 1
ATOM 2179 C CA . ILE A 1 282 ? 2.937 -1.257 -11.208 1.00 90.38 282 ILE A CA 1
ATOM 2180 C C . ILE A 1 282 ? 4.335 -0.802 -11.603 1.00 90.38 282 ILE A C 1
ATOM 2182 O O . ILE A 1 282 ? 4.475 0.033 -12.492 1.00 90.38 282 ILE A O 1
ATOM 2186 N N . ILE A 1 283 ? 5.356 -1.355 -10.960 1.00 90.38 283 ILE A N 1
ATOM 2187 C CA . ILE A 1 283 ? 6.758 -0.970 -11.112 1.00 90.38 283 ILE A CA 1
ATOM 2188 C C . ILE A 1 283 ? 7.551 -2.230 -11.460 1.00 90.38 283 ILE A C 1
ATOM 2190 O O . ILE A 1 283 ? 7.585 -3.163 -10.659 1.00 90.38 283 ILE A O 1
ATOM 2194 N N . LYS A 1 284 ? 8.192 -2.274 -12.634 1.00 88.88 284 LYS A N 1
ATOM 2195 C CA . LYS A 1 284 ? 9.136 -3.352 -12.957 1.00 88.88 284 LYS A CA 1
ATOM 2196 C C . LYS A 1 284 ? 10.513 -3.029 -12.393 1.00 88.88 284 LYS A C 1
ATOM 2198 O O . LYS A 1 284 ? 11.157 -2.091 -12.859 1.00 88.88 284 LYS A O 1
ATOM 2203 N N . CYS A 1 285 ? 10.951 -3.850 -11.452 1.00 86.38 285 CYS A N 1
ATOM 2204 C CA . CYS A 1 285 ? 12.303 -3.866 -10.925 1.00 86.38 285 CYS A CA 1
ATOM 2205 C C . CYS A 1 285 ? 13.223 -4.711 -11.822 1.00 86.38 285 CYS A C 1
ATOM 2207 O O . CYS A 1 285 ? 12.767 -5.572 -12.581 1.00 86.38 285 CYS A O 1
ATOM 2209 N N . SER A 1 286 ? 14.515 -4.387 -11.782 1.00 72.75 286 SER A N 1
ATOM 2210 C CA . SER A 1 286 ? 15.591 -5.026 -12.553 1.00 72.75 286 SER A CA 1
ATOM 2211 C C . SER A 1 286 ? 16.155 -6.262 -11.873 1.00 72.75 286 SER A C 1
ATOM 2213 O O . SER A 1 286 ? 16.351 -6.169 -10.640 1.00 72.75 286 SER A O 1
#

Sequence (286 aa):
MPFGTDLDNQFAAETSSITGTVNEQKLFEALDRSFSNLAAISPTKCKVIHGARNLVKFSEKSPSQQFYYAKDRGKAVKCELADLLLITVDDKEMRICCLQNKFEKKKTSGMAITDSFKADMRQFYLLNVRPLYERKGITSNLLKDAICPSVGSYGVFYSNSGAYNMNYHSAEILSKVNPTTTGRACKVHMNPAVPQLAYYPTPAGTVSEWRYTGNILEFGNGLERMQIGTPLPLQTGIIELADPDILDAITNLTNMSDVLASELRTTISIANPSVSYRTAIIIKCS

Foldseek 3Di:
DQQLVQLQVQLQVLLVPDDDDDFQVS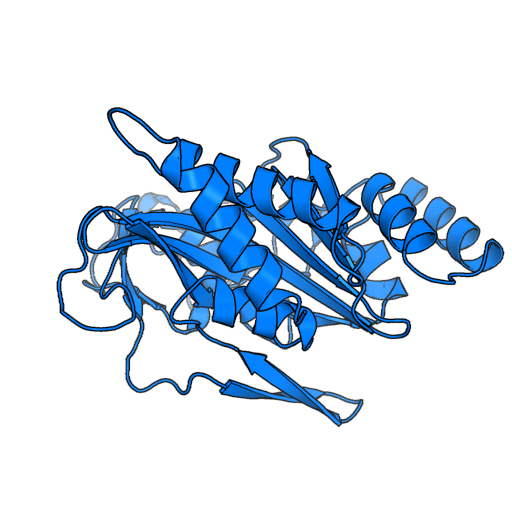SVVSSLVSQVVCCVPPPWHKDKDFFDFFKKKDADPDPVQAQLAPVCHPHIDIDGQAQEWEWEDEQWKIFTAREHEEEDEDQPDPDLDRFKGKDFRVLLSCLAVVGWIFTPNDIANQRVPFQDSLNRKYWYWYDDPNTIWTKIARSNQKDFPDSNDNHRMGMIGGDPVDDQKDWTADPVGIAIAGRMDSTSSVVRNCSLVVRGGGMDTPLVVLLSQLDLVVLVVCVVSYVDDPVSSVVSVVSSVVSDGTHGYRMYMYIYHD

pLDDT: mean 88.15, std 9.59, range [50.34, 97.81]

Radius of gyration: 18.32 Å; chains: 1; bounding box: 40×50×50 Å

Secondary structure (DSSP, 8-state):
--HHHHHHHHHHHHHHT--SS--HHHHHHHHHHHHHHHHHH-SS-EEEEE---PEEEEE--STTS--SSGGGTTSEEEEES-SEEEEEE-SSEEEEEEEEEEEES--SSSSSS-S-EEEEHHHHHHHHH---EEETTEEE-TTTT-SSGGGEEEEEEEEETTEEEEEEEEGGGEEESSTT--SSEEEEEE-TTS-SEEEEEETTEEEEEE-EESSHHHHHHHHHTT-SSEEEEHHHHHHHH--HHHHHHHHHHS---HHHHHHHHHHHHHH------SEEEEEE--